Protein AF-A0A9P1EXZ9-F1 (afdb_monomer)

pLDDT: mean 78.23, std 23.61, range [25.09, 96.56]

Foldseek 3Di:
DDDPLVVVLCVLVVPPPPDDDPDPDDDDDDDDDDDDDDDDDPDDDPDDPPDPDLPQQDAQDPLLLQLLQLLVLLCSLDVVSVVQCCLCLLLLVLVSNLVSSLVLCVLRHDPVNSVSNNVSSVSCVLLVVLVVVLVVPDDPVRVVVLVVCVVVVVSVSNSVSSNVSLVPDDPVSNSSSVSVSVSVSCNSSVDHHDPLLSVLVVLDDSVNLVVLLPDDLVCNLVSSCVSCVVVVNNPPVSSVSNNSSSSSSSVVVVVVVVVD

Structure (mmCIF, N/CA/C/O backbone):
data_AF-A0A9P1EXZ9-F1
#
_entry.id   AF-A0A9P1EXZ9-F1
#
loop_
_atom_site.group_PDB
_atom_site.id
_atom_site.type_symbol
_atom_site.label_atom_id
_atom_site.label_alt_id
_atom_site.label_comp_id
_atom_site.label_asym_id
_atom_site.label_entity_id
_atom_site.label_seq_id
_atom_site.pdbx_PDB_ins_code
_atom_site.Cartn_x
_atom_site.Cartn_y
_atom_site.Cartn_z
_atom_site.occupancy
_atom_site.B_iso_or_equiv
_atom_site.auth_seq_id
_atom_site.auth_comp_id
_atom_site.auth_asym_id
_atom_site.auth_atom_id
_atom_site.pdbx_PDB_model_num
ATOM 1 N N . MET A 1 1 ? 11.076 23.197 -16.174 1.00 30.41 1 MET A N 1
ATOM 2 C CA . MET A 1 1 ? 9.819 22.456 -15.941 1.00 30.41 1 MET A CA 1
ATOM 3 C C . MET A 1 1 ? 10.095 21.429 -14.860 1.00 30.41 1 MET A C 1
ATOM 5 O O . MET A 1 1 ? 10.856 20.506 -15.104 1.00 30.41 1 MET A O 1
ATOM 9 N N . VAL A 1 2 ? 9.603 21.666 -13.644 1.00 25.09 2 VAL A N 1
ATOM 10 C CA . VAL A 1 2 ? 9.818 20.779 -12.488 1.00 25.09 2 VAL A CA 1
ATOM 11 C C . VAL A 1 2 ? 8.754 19.673 -12.552 1.00 25.09 2 VAL A C 1
ATOM 13 O O . VAL A 1 2 ? 7.573 20.017 -12.619 1.00 25.09 2 VAL A O 1
ATOM 16 N N . PRO A 1 3 ? 9.120 18.380 -12.621 1.00 33.56 3 PRO A N 1
ATOM 17 C CA . PRO A 1 3 ? 8.163 17.320 -12.898 1.00 33.56 3 PRO A CA 1
ATOM 18 C C . PRO A 1 3 ? 7.365 16.925 -11.650 1.00 33.56 3 PRO A C 1
ATOM 20 O O . PRO A 1 3 ? 7.856 16.918 -10.522 1.00 33.56 3 PRO A O 1
ATOM 23 N N . ILE A 1 4 ? 6.121 16.541 -11.916 1.00 35.66 4 ILE A N 1
ATOM 24 C CA . ILE A 1 4 ? 5.013 16.168 -11.021 1.00 35.66 4 ILE A CA 1
ATOM 25 C C . ILE A 1 4 ? 5.355 15.042 -10.013 1.00 35.66 4 ILE A C 1
ATOM 27 O O . ILE A 1 4 ? 4.634 14.847 -9.038 1.00 35.66 4 ILE A O 1
ATOM 31 N N . VAL A 1 5 ? 6.506 14.379 -10.159 1.00 36.81 5 VAL A N 1
ATOM 32 C CA . VAL A 1 5 ? 7.018 13.336 -9.247 1.00 36.81 5 VAL A CA 1
ATOM 33 C C . VAL A 1 5 ? 7.202 13.848 -7.807 1.00 36.81 5 VAL A C 1
ATOM 35 O O . VAL A 1 5 ? 7.012 13.093 -6.856 1.00 36.81 5 VAL A O 1
ATOM 38 N N . PHE A 1 6 ? 7.479 15.143 -7.611 1.00 31.14 6 PHE A N 1
ATOM 39 C CA . PHE A 1 6 ? 7.620 15.718 -6.264 1.00 31.14 6 PHE A CA 1
ATOM 40 C C . PHE A 1 6 ? 6.293 15.902 -5.511 1.00 31.14 6 PHE A C 1
ATOM 42 O O . PHE A 1 6 ? 6.305 15.983 -4.285 1.00 31.14 6 PHE A O 1
ATOM 49 N N . LEU A 1 7 ? 5.146 15.950 -6.198 1.00 33.97 7 LEU A N 1
ATOM 50 C CA . LEU A 1 7 ? 3.861 16.207 -5.536 1.00 33.97 7 LEU A CA 1
ATOM 51 C C . LEU A 1 7 ? 3.280 14.966 -4.846 1.00 33.97 7 LEU A C 1
ATOM 53 O O . LEU A 1 7 ? 2.588 15.114 -3.844 1.00 33.97 7 LEU A O 1
ATOM 57 N N . ILE A 1 8 ? 3.623 13.755 -5.297 1.00 39.41 8 ILE A N 1
ATOM 58 C CA . ILE A 1 8 ? 3.147 12.513 -4.661 1.00 39.41 8 ILE A CA 1
ATOM 59 C C . ILE A 1 8 ? 3.938 12.208 -3.377 1.00 39.41 8 ILE A C 1
ATOM 61 O O . ILE A 1 8 ? 3.368 11.712 -2.408 1.00 39.41 8 ILE A O 1
ATOM 65 N N . VAL A 1 9 ? 5.2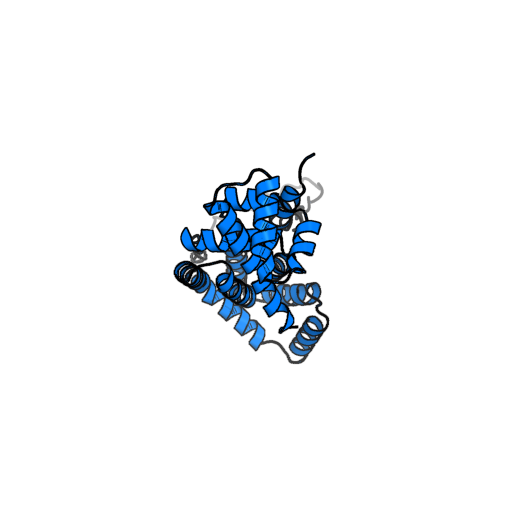18 12.601 -3.305 1.00 36.22 9 VAL A N 1
ATOM 66 C CA . VAL A 1 9 ? 6.027 12.493 -2.072 1.00 36.22 9 VAL A CA 1
ATOM 67 C C . VAL A 1 9 ? 5.457 13.372 -0.949 1.00 36.22 9 VAL A C 1
ATOM 69 O O . VAL A 1 9 ? 5.541 13.015 0.223 1.00 36.22 9 VAL A O 1
ATOM 72 N N . VAL A 1 10 ? 4.807 14.489 -1.290 1.00 34.12 10 VAL A N 1
ATOM 73 C CA . VAL A 1 10 ? 4.202 15.398 -0.304 1.00 34.12 10 VAL A CA 1
ATOM 74 C C . VAL A 1 10 ? 2.884 14.856 0.260 1.00 34.12 10 VAL A C 1
ATOM 76 O O . VAL A 1 10 ? 2.562 15.160 1.404 1.00 34.12 10 VAL A O 1
ATOM 79 N N . SER A 1 11 ? 2.142 14.004 -0.452 1.00 33.88 11 SER A N 1
ATOM 80 C CA . SER A 1 11 ? 0.888 13.437 0.076 1.00 33.88 11 SER A CA 1
ATOM 81 C C . SER A 1 11 ? 1.090 12.442 1.222 1.00 33.88 11 SER A C 1
ATOM 83 O O . SER A 1 11 ? 0.165 12.240 1.997 1.00 33.88 11 SER A O 1
ATOM 85 N N . ILE A 1 12 ? 2.294 11.881 1.379 1.00 39.00 12 ILE A N 1
ATOM 86 C CA . ILE A 1 12 ? 2.655 11.050 2.542 1.00 39.00 12 ILE A CA 1
ATOM 87 C C . ILE A 1 12 ? 3.003 11.927 3.765 1.00 39.00 12 ILE A C 1
ATOM 89 O O . ILE A 1 12 ? 2.944 11.461 4.895 1.00 39.00 12 ILE A O 1
ATOM 93 N N . LEU A 1 13 ? 3.314 13.215 3.561 1.00 39.12 13 LEU A N 1
ATOM 94 C CA . LEU A 1 13 ? 3.793 14.134 4.605 1.00 39.12 13 LEU A CA 1
ATOM 95 C C . LEU A 1 13 ? 2.795 15.241 4.989 1.00 39.12 13 LEU A C 1
ATOM 97 O O . LEU A 1 13 ? 3.031 15.968 5.950 1.00 39.12 13 LEU A O 1
ATOM 101 N N . LYS A 1 14 ? 1.691 15.426 4.252 1.00 30.03 14 LYS A N 1
ATOM 102 C CA . LYS A 1 14 ? 0.796 16.585 4.451 1.00 30.03 14 LYS A CA 1
ATOM 103 C C . LYS A 1 14 ? -0.335 16.375 5.465 1.00 30.03 14 LYS A C 1
ATOM 105 O O . LYS A 1 14 ? -1.107 17.307 5.680 1.00 30.03 14 LYS A O 1
ATOM 110 N N . SER A 1 15 ? -0.420 15.208 6.101 1.00 31.53 15 SER A N 1
ATOM 111 C CA . SER A 1 15 ? -1.421 14.941 7.147 1.00 31.53 15 SER A CA 1
ATOM 112 C C . SER A 1 15 ? -1.000 15.421 8.547 1.00 31.53 15 SER A C 1
ATOM 114 O O . SER A 1 15 ? -1.839 15.446 9.440 1.00 31.53 15 SER A O 1
ATOM 116 N N . ASP A 1 16 ? 0.242 15.888 8.736 1.00 34.81 16 ASP A N 1
ATOM 117 C CA . ASP A 1 16 ? 0.762 16.327 10.048 1.00 34.81 16 ASP A CA 1
ATOM 118 C C . ASP A 1 16 ? 0.598 17.834 10.350 1.00 34.81 16 ASP A C 1
ATOM 120 O O . ASP A 1 16 ? 1.078 18.316 11.372 1.00 34.81 16 ASP A O 1
ATOM 124 N N . ALA A 1 17 ? -0.101 18.610 9.511 1.00 30.42 17 ALA A N 1
ATOM 125 C CA . ALA A 1 17 ? -0.235 20.066 9.701 1.00 30.42 17 ALA A CA 1
ATOM 126 C C . ALA A 1 17 ? -1.637 20.557 10.121 1.00 30.42 17 ALA A C 1
ATOM 128 O O . ALA A 1 17 ? -1.896 21.759 10.085 1.00 30.42 17 ALA A O 1
ATOM 129 N N . ALA A 1 18 ? -2.554 19.668 10.514 1.00 30.03 18 ALA A N 1
ATOM 130 C CA . ALA A 1 18 ? -3.901 20.061 10.941 1.00 30.03 18 ALA A CA 1
ATOM 131 C C . ALA A 1 18 ? -4.377 19.301 12.190 1.00 30.03 18 ALA A C 1
ATOM 133 O O . ALA A 1 18 ? -5.480 18.764 12.225 1.00 30.03 18 ALA A O 1
ATOM 134 N N . ILE A 1 19 ? -3.551 19.281 13.236 1.00 33.53 19 ILE A N 1
ATOM 135 C CA . ILE A 1 19 ? -4.024 19.060 14.607 1.00 33.53 19 ILE A CA 1
ATOM 136 C C . ILE A 1 19 ? -3.800 20.381 15.339 1.00 33.53 19 ILE A C 1
ATOM 138 O O . ILE A 1 19 ? -2.692 20.909 15.359 1.00 33.53 19 ILE A O 1
ATOM 142 N N . GLY A 1 20 ? -4.903 20.961 15.811 1.00 30.20 20 GLY A N 1
ATOM 143 C CA . GLY A 1 20 ? -5.021 22.359 16.203 1.00 30.20 20 GLY A CA 1
ATOM 144 C C . GLY A 1 20 ? -3.946 22.853 17.167 1.00 30.20 20 GLY A C 1
ATOM 145 O O . GLY A 1 20 ? -3.668 22.238 18.194 1.00 30.20 20 GLY A O 1
ATOM 146 N N . GLU A 1 21 ? -3.417 24.032 16.847 1.00 25.86 21 GLU A N 1
ATOM 147 C CA . GLU A 1 21 ? -2.779 24.937 17.795 1.00 25.86 21 GLU A CA 1
ATOM 148 C C . GLU A 1 21 ? -3.749 25.179 18.963 1.00 25.86 21 GLU A C 1
ATOM 150 O O . GLU A 1 21 ? -4.677 25.988 18.891 1.00 25.86 21 GLU A O 1
ATOM 155 N N . TYR A 1 22 ? -3.550 24.448 20.057 1.00 29.52 22 TYR A N 1
ATOM 156 C CA . TYR A 1 22 ? -4.107 24.806 21.352 1.00 29.52 22 TYR A CA 1
ATOM 157 C C . TYR A 1 22 ? -3.404 26.096 21.788 1.00 29.52 22 TYR A C 1
ATOM 159 O O . TYR A 1 22 ? -2.328 26.065 22.382 1.00 29.52 22 TYR A O 1
ATOM 167 N N . ARG A 1 23 ? -3.987 27.252 21.451 1.00 28.06 23 ARG A N 1
ATOM 168 C CA . ARG A 1 23 ? -3.615 28.522 22.083 1.00 28.06 23 ARG A CA 1
ATOM 169 C C . ARG A 1 23 ? -3.960 28.422 23.571 1.00 28.06 23 ARG A C 1
ATOM 171 O O . ARG A 1 23 ? -5.134 28.219 23.889 1.00 28.06 23 ARG A O 1
ATOM 178 N N . PRO A 1 24 ? -2.997 28.573 24.494 1.00 30.52 24 PRO A N 1
ATOM 179 C CA . PRO A 1 24 ? -3.330 28.772 25.893 1.00 30.52 24 PRO A CA 1
ATOM 180 C C . PRO A 1 24 ? -4.121 30.078 26.013 1.00 30.52 24 PRO A C 1
ATOM 182 O O . PRO A 1 24 ? -3.727 31.100 25.455 1.00 30.52 24 PRO A O 1
ATOM 185 N N . TYR A 1 25 ? -5.248 30.031 26.718 1.00 31.03 25 TYR A N 1
ATOM 186 C CA . TYR A 1 25 ? -5.967 31.224 27.154 1.00 31.03 25 TYR A CA 1
ATOM 187 C C . TYR A 1 25 ? -5.000 32.118 27.948 1.00 31.03 25 TYR A C 1
ATOM 189 O O . TYR A 1 25 ? -4.540 31.719 29.017 1.00 31.03 25 TYR A O 1
ATOM 197 N N . GLU A 1 26 ? -4.698 33.314 27.442 1.00 36.12 26 GLU A N 1
ATOM 198 C CA . GLU A 1 26 ? -4.148 34.399 28.258 1.00 36.12 26 GLU A CA 1
ATOM 199 C C . GLU A 1 26 ? -5.255 34.878 29.211 1.00 36.12 26 GLU A C 1
ATOM 201 O O . GLU A 1 26 ? -6.315 35.312 28.745 1.00 36.12 26 GLU A O 1
ATOM 206 N N . PRO A 1 27 ? -5.074 34.803 30.540 1.00 33.91 27 PRO A N 1
ATOM 207 C CA . PRO A 1 27 ? -5.961 35.505 31.445 1.00 33.91 27 PRO A CA 1
ATOM 208 C C . PRO A 1 27 ? -5.639 37.001 31.381 1.00 33.91 27 PRO A C 1
ATOM 210 O O . PRO A 1 27 ? -4.492 37.417 31.543 1.00 33.91 27 PRO A O 1
ATOM 213 N N . ALA A 1 28 ? -6.678 37.794 31.127 1.00 31.95 28 ALA A N 1
ATOM 214 C CA . ALA A 1 28 ? -6.632 39.246 31.111 1.00 31.95 28 ALA A CA 1
ATOM 215 C C . ALA A 1 28 ? -6.020 39.811 32.405 1.00 31.95 28 ALA A C 1
ATOM 217 O O . ALA A 1 28 ? -6.335 39.358 33.507 1.00 31.95 28 ALA A O 1
ATOM 218 N N . GLU A 1 29 ? -5.175 40.831 32.253 1.00 38.91 29 GLU A N 1
ATOM 219 C CA . GLU A 1 29 ? -4.652 41.638 33.350 1.00 38.91 29 GLU A CA 1
ATOM 220 C C . GLU A 1 29 ? -5.794 42.159 34.233 1.00 38.91 29 GLU A C 1
ATOM 222 O O . GLU A 1 29 ? -6.629 42.958 33.807 1.00 38.91 29 GLU A O 1
ATOM 227 N N . SER A 1 30 ? -5.804 41.756 35.502 1.00 34.50 30 SER A N 1
ATOM 228 C CA . SER A 1 30 ? -6.540 42.482 36.529 1.00 34.50 30 SER A CA 1
ATOM 229 C C . SER A 1 30 ? -5.829 42.391 37.874 1.00 34.50 30 SER A C 1
ATOM 231 O O . SER A 1 30 ? -5.684 41.307 38.431 1.00 34.50 30 SER A O 1
ATOM 233 N N . GLY A 1 31 ? -5.464 43.554 38.413 1.00 31.88 31 GLY A N 1
ATOM 234 C CA . GLY A 1 31 ? -5.511 43.810 39.851 1.00 31.88 31 GLY A CA 1
ATOM 235 C C . GLY A 1 31 ? -4.393 43.209 40.697 1.00 31.88 31 GLY A C 1
ATOM 236 O O . GLY A 1 31 ? -4.498 42.109 41.224 1.00 31.88 31 GLY A O 1
ATOM 237 N N . ASN A 1 32 ? -3.376 44.030 40.940 1.00 42.38 32 ASN A N 1
ATOM 238 C CA . ASN A 1 32 ? -2.439 43.903 42.046 1.00 42.38 32 ASN A CA 1
ATOM 239 C C . ASN A 1 32 ? -3.188 43.863 43.398 1.00 42.38 32 ASN A C 1
ATOM 241 O O . ASN A 1 32 ? -3.617 44.905 43.892 1.00 42.38 32 ASN A O 1
ATOM 245 N N . TYR A 1 33 ? -3.314 42.681 44.006 1.00 35.81 33 TYR A N 1
ATOM 246 C CA . TYR A 1 33 ? -3.602 42.523 45.433 1.00 35.81 33 TYR A CA 1
ATOM 247 C C . TYR A 1 33 ? -2.688 41.444 46.008 1.00 35.81 33 TYR A C 1
ATOM 249 O O . TYR A 1 33 ? -2.790 40.265 45.675 1.00 35.81 33 TYR A O 1
ATOM 257 N N . GLY A 1 34 ? -1.761 41.877 46.863 1.00 43.34 34 GLY A N 1
ATOM 258 C CA . GLY A 1 34 ? -0.815 41.011 47.548 1.00 43.34 34 GLY A CA 1
ATOM 259 C C . GLY A 1 34 ? -1.520 40.003 48.451 1.00 43.34 34 GLY A C 1
ATOM 260 O O . GLY A 1 34 ? -2.142 40.373 49.442 1.00 43.34 34 GLY A O 1
ATOM 261 N N . TYR A 1 35 ? -1.359 38.726 48.122 1.00 33.97 35 TYR A N 1
ATOM 262 C CA . TYR A 1 35 ? -1.547 37.608 49.035 1.00 33.97 35 TYR A CA 1
ATOM 263 C C . TYR A 1 35 ? -0.377 36.648 48.837 1.00 33.97 35 TYR A C 1
ATOM 265 O O . TYR A 1 35 ? -0.208 36.065 47.770 1.00 33.97 35 TYR A O 1
ATOM 273 N N . GLN A 1 36 ? 0.454 36.508 49.868 1.00 35.84 36 GLN A N 1
ATOM 274 C CA . GLN A 1 36 ? 1.546 35.544 49.906 1.00 35.84 36 GLN A CA 1
ATOM 275 C C . GLN A 1 36 ? 1.088 34.369 50.782 1.00 35.84 36 GLN A C 1
ATOM 277 O O . GLN A 1 36 ? 0.9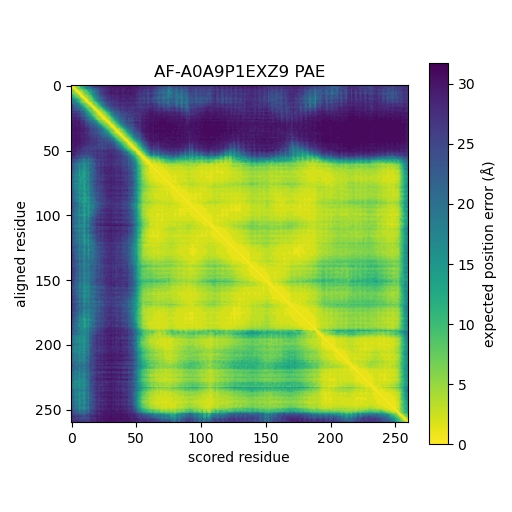90 34.538 51.999 1.00 35.84 36 GLN A O 1
ATOM 282 N N . PRO A 1 37 ? 0.731 33.205 50.208 1.00 38.88 37 PRO A N 1
ATOM 283 C CA . PRO A 1 37 ? 0.368 32.043 51.006 1.00 38.88 37 PRO A CA 1
ATOM 284 C C . PRO A 1 37 ? 1.613 31.428 51.674 1.00 38.88 37 PRO A C 1
ATOM 286 O O . PRO A 1 37 ? 2.725 31.536 51.147 1.00 38.88 37 PRO A O 1
ATOM 289 N N . PRO A 1 38 ? 1.451 30.801 52.853 1.00 35.41 38 PRO A N 1
ATOM 290 C CA . PRO A 1 38 ? 2.560 30.270 53.633 1.00 35.41 38 PRO A CA 1
ATOM 291 C C . PRO A 1 38 ? 3.263 29.125 52.898 1.00 35.41 38 PRO A C 1
ATOM 293 O O . PRO A 1 38 ? 2.638 28.297 52.237 1.00 35.41 38 PRO A O 1
ATOM 296 N N . ARG A 1 39 ? 4.589 29.087 53.043 1.00 41.41 39 ARG A N 1
ATOM 297 C CA . ARG A 1 39 ? 5.501 28.093 52.471 1.00 41.41 39 ARG A CA 1
ATOM 298 C C . ARG A 1 39 ? 5.150 26.699 53.017 1.00 41.41 39 ARG A C 1
ATOM 300 O O . ARG A 1 39 ? 5.591 26.342 54.103 1.00 41.41 39 ARG A O 1
ATOM 307 N N . GLN A 1 40 ? 4.339 25.936 52.287 1.00 38.88 40 GLN A N 1
ATOM 308 C CA . GLN A 1 40 ? 4.148 24.509 52.542 1.00 38.88 40 GLN A CA 1
ATOM 309 C C . GLN A 1 40 ? 5.364 23.747 52.005 1.00 38.88 40 GLN A C 1
ATOM 311 O O . GLN A 1 40 ? 5.736 23.890 50.839 1.00 38.88 40 GLN A O 1
ATOM 316 N N . GLU A 1 41 ? 6.004 22.969 52.876 1.00 38.38 41 GLU A N 1
ATOM 317 C CA . GLU A 1 41 ? 6.989 21.957 52.501 1.00 38.38 41 GLU A CA 1
ATOM 318 C C . GLU A 1 41 ? 6.387 21.038 51.429 1.00 38.38 41 GLU A C 1
ATOM 320 O O . GLU A 1 41 ? 5.313 20.467 51.620 1.00 38.38 41 GLU A O 1
ATOM 325 N N . LEU A 1 42 ? 7.072 20.914 50.288 1.00 38.50 42 LEU A N 1
ATOM 326 C CA . LEU A 1 42 ? 6.742 19.940 49.252 1.00 38.50 42 LEU A CA 1
ATOM 327 C C . LEU A 1 42 ? 6.888 18.534 49.842 1.00 38.50 42 LEU A C 1
ATOM 329 O O . LEU A 1 42 ? 7.982 17.971 49.876 1.00 38.50 42 LEU A O 1
ATOM 333 N N . ALA A 1 43 ? 5.774 17.962 50.293 1.00 39.28 43 ALA A N 1
ATOM 334 C CA . ALA A 1 43 ? 5.660 16.526 50.452 1.00 39.28 43 ALA A CA 1
ATOM 335 C C . ALA A 1 43 ? 5.952 15.890 49.086 1.00 39.28 43 ALA A C 1
ATOM 337 O O . ALA A 1 43 ? 5.306 16.212 48.087 1.00 39.28 43 ALA A O 1
ATOM 338 N N . ALA A 1 44 ? 6.972 15.036 49.044 1.00 36.59 44 ALA A N 1
ATOM 339 C CA . ALA A 1 44 ? 7.324 14.262 47.869 1.00 36.59 44 ALA A CA 1
ATOM 340 C C . ALA A 1 44 ? 6.094 13.468 47.412 1.00 36.59 44 ALA A C 1
ATOM 342 O O . ALA A 1 44 ? 5.645 12.548 48.098 1.00 36.59 44 ALA A O 1
ATOM 343 N N . TYR A 1 45 ? 5.538 13.834 46.258 1.00 35.84 45 TYR A N 1
ATOM 344 C CA . TYR A 1 45 ? 4.599 12.963 45.570 1.00 35.84 45 TYR A CA 1
ATOM 345 C C . TYR A 1 45 ? 5.342 11.667 45.227 1.00 35.84 45 TYR A C 1
ATOM 347 O O . TYR A 1 45 ? 6.449 11.744 44.682 1.00 35.84 45 TYR A O 1
ATOM 355 N N . PRO A 1 46 ? 4.782 10.485 45.533 1.00 43.25 46 PRO A N 1
ATOM 356 C CA . PRO A 1 46 ? 5.328 9.251 45.005 1.00 43.25 46 PRO A CA 1
ATOM 357 C C . PRO A 1 46 ? 5.298 9.351 43.481 1.00 43.25 46 PRO A C 1
ATOM 359 O O . PRO A 1 46 ? 4.252 9.601 42.878 1.00 43.25 46 PRO A O 1
ATOM 362 N N . THR A 1 47 ? 6.473 9.213 42.871 1.00 44.78 47 THR A N 1
ATOM 363 C CA . THR A 1 47 ? 6.636 9.082 41.428 1.00 44.78 47 THR A CA 1
ATOM 364 C C . THR A 1 47 ? 5.673 8.000 40.931 1.00 44.78 47 THR A C 1
ATOM 366 O O . THR A 1 47 ? 5.669 6.900 41.495 1.00 44.78 47 THR A O 1
ATOM 369 N N . PRO A 1 48 ? 4.843 8.277 39.907 1.00 44.66 48 PRO A N 1
ATOM 370 C CA . PRO A 1 48 ? 4.058 7.230 39.275 1.00 44.66 48 PRO A CA 1
ATOM 371 C C . PRO A 1 48 ? 5.007 6.110 38.823 1.00 44.66 48 PRO A C 1
ATOM 373 O O . PRO A 1 48 ? 6.129 6.415 38.398 1.00 44.66 48 PRO A O 1
ATOM 376 N N . PRO A 1 49 ? 4.606 4.829 38.919 1.00 43.59 49 PRO A N 1
ATOM 377 C CA . PRO A 1 49 ? 5.418 3.741 38.398 1.00 43.59 49 PRO A CA 1
ATOM 378 C C . PRO A 1 49 ? 5.749 4.036 36.936 1.00 43.59 49 PRO A C 1
ATOM 380 O O . PRO A 1 49 ? 4.886 4.501 36.191 1.00 43.59 49 PRO A O 1
ATOM 383 N N . ALA A 1 50 ? 7.012 3.814 36.563 1.00 43.16 50 ALA A N 1
ATOM 384 C CA . ALA A 1 50 ? 7.497 3.985 35.205 1.00 43.16 50 ALA A CA 1
ATOM 385 C C . ALA A 1 50 ? 6.537 3.271 34.248 1.00 43.16 50 ALA A C 1
ATOM 387 O O . ALA A 1 50 ? 6.467 2.041 34.229 1.00 43.16 50 ALA A O 1
ATOM 388 N N . TYR A 1 51 ? 5.754 4.048 33.499 1.00 48.16 51 TYR A N 1
ATOM 389 C CA . TYR A 1 51 ? 5.043 3.524 32.350 1.00 48.16 51 TYR A CA 1
ATOM 390 C C . TYR A 1 51 ? 6.121 2.922 31.456 1.00 48.16 51 TYR A C 1
ATOM 392 O O . TYR A 1 51 ? 7.060 3.619 31.074 1.00 48.16 51 TYR A O 1
ATOM 400 N N . LEU A 1 52 ? 6.032 1.615 31.207 1.00 45.22 52 LEU A N 1
ATOM 401 C CA . LEU A 1 52 ? 6.808 0.963 30.164 1.00 45.22 52 LEU A CA 1
ATOM 402 C C . LEU A 1 52 ? 6.547 1.769 28.892 1.00 45.22 52 LEU A C 1
ATOM 404 O O . LEU A 1 52 ? 5.432 1.735 28.369 1.00 45.22 52 LEU A O 1
ATOM 408 N N . GLU A 1 53 ? 7.531 2.554 28.451 1.00 46.06 53 GLU A N 1
ATOM 409 C CA . GLU A 1 53 ? 7.473 3.161 27.129 1.00 46.06 53 GL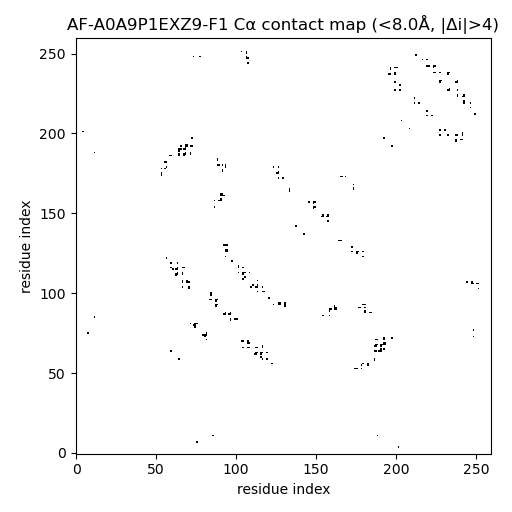U A CA 1
ATOM 410 C C . GLU A 1 53 ? 7.195 2.020 26.147 1.00 46.06 53 GLU A C 1
ATOM 412 O O . GLU A 1 53 ? 7.884 0.994 26.216 1.00 46.06 53 GLU A O 1
ATOM 417 N N . PRO A 1 54 ? 6.174 2.138 25.277 1.00 51.47 54 PRO A N 1
ATOM 418 C CA . PRO A 1 54 ? 5.988 1.178 24.209 1.00 51.47 54 PRO A CA 1
ATOM 419 C C . PRO A 1 54 ? 7.297 1.162 23.428 1.00 51.47 54 PRO A C 1
ATOM 421 O O . PRO A 1 54 ? 7.646 2.146 22.775 1.00 51.47 54 PRO A O 1
ATOM 424 N N . THR A 1 55 ? 8.067 0.085 23.561 1.00 54.03 55 THR A N 1
ATOM 425 C CA . THR A 1 55 ? 9.317 -0.075 22.828 1.00 54.03 55 THR A CA 1
ATOM 426 C C . THR A 1 55 ? 8.968 0.030 21.360 1.00 54.03 55 THR A C 1
ATOM 428 O O . THR A 1 55 ? 8.218 -0.805 20.847 1.00 54.03 55 THR A O 1
ATOM 431 N N . SER A 1 56 ? 9.457 1.084 20.711 1.00 60.94 56 SER A N 1
ATOM 432 C CA . SER A 1 56 ? 9.217 1.306 19.295 1.00 60.94 56 SER A CA 1
ATOM 433 C C . SER A 1 56 ? 9.630 0.047 18.521 1.00 60.94 56 SER A C 1
ATOM 435 O O . SER A 1 56 ? 10.740 -0.447 18.757 1.00 60.94 56 SER A O 1
ATOM 437 N N . PRO A 1 57 ? 8.781 -0.474 17.619 1.00 69.12 57 PRO A N 1
ATOM 438 C CA . PRO A 1 57 ? 9.133 -1.588 16.753 1.00 69.12 57 PRO A CA 1
ATOM 439 C C . PRO A 1 57 ? 10.490 -1.351 16.078 1.00 69.12 57 PRO A C 1
ATOM 441 O O . PRO A 1 57 ? 10.793 -0.210 15.706 1.00 69.12 57 PRO A O 1
ATOM 444 N N . PRO A 1 58 ? 11.312 -2.400 15.907 1.00 70.44 58 PRO A N 1
ATOM 445 C CA . PRO A 1 58 ? 12.576 -2.264 15.201 1.00 70.44 58 PRO A CA 1
ATOM 446 C C . PRO A 1 58 ? 12.334 -1.808 13.752 1.00 70.44 58 PRO A C 1
ATOM 448 O O . PRO A 1 58 ? 11.298 -2.138 13.164 1.00 70.44 58 PRO A O 1
ATOM 451 N N . PRO A 1 59 ? 13.277 -1.056 13.151 1.00 76.25 59 PRO A N 1
ATOM 452 C CA . PRO A 1 59 ? 13.181 -0.696 11.743 1.00 76.25 59 PRO A CA 1
ATOM 453 C C . PRO A 1 59 ? 13.153 -1.959 10.865 1.00 76.25 59 PRO A C 1
ATOM 455 O O . PRO A 1 59 ? 13.708 -2.992 11.258 1.00 76.25 59 PRO A O 1
ATOM 458 N N . PRO A 1 60 ? 12.541 -1.892 9.668 1.00 81.94 60 PRO A N 1
ATOM 459 C CA . PRO A 1 60 ? 12.520 -3.024 8.752 1.00 81.94 60 PRO A CA 1
ATOM 460 C C . PRO A 1 60 ? 13.945 -3.460 8.398 1.00 81.94 60 PRO A C 1
ATOM 462 O O . PRO A 1 60 ? 14.847 -2.628 8.259 1.00 81.94 60 PRO A O 1
ATOM 465 N N . SER A 1 61 ? 14.141 -4.766 8.205 1.00 87.75 61 SER A N 1
ATOM 466 C CA . SER A 1 61 ? 15.387 -5.288 7.642 1.00 87.75 61 SER A CA 1
ATOM 467 C C . SER A 1 61 ? 15.654 -4.663 6.261 1.00 87.75 61 SER A C 1
ATOM 469 O O . SER A 1 61 ? 14.710 -4.242 5.587 1.00 87.75 61 SER A O 1
ATOM 471 N N . PRO A 1 62 ? 16.909 -4.618 5.776 1.00 87.00 62 PRO A N 1
ATOM 472 C CA . PRO A 1 62 ? 17.207 -4.063 4.452 1.00 87.00 62 PRO A CA 1
ATOM 473 C C . PRO A 1 62 ? 16.420 -4.738 3.317 1.00 87.00 62 PRO A C 1
ATOM 475 O O . PRO A 1 62 ? 15.962 -4.070 2.392 1.00 87.00 62 PRO A O 1
ATOM 478 N N . SER A 1 63 ? 16.221 -6.054 3.415 1.00 88.94 63 SER A N 1
ATOM 479 C CA . SER A 1 63 ? 15.478 -6.859 2.439 1.00 88.94 63 SER A CA 1
ATOM 480 C C . SER A 1 63 ? 13.972 -6.562 2.486 1.00 88.94 63 SER A C 1
ATOM 482 O O . SER A 1 63 ? 13.384 -6.227 1.454 1.00 88.94 63 SER A O 1
ATOM 484 N N . ALA A 1 64 ? 13.357 -6.526 3.675 1.00 89.69 64 ALA A N 1
ATOM 485 C CA . ALA A 1 64 ? 11.966 -6.086 3.813 1.00 89.69 64 ALA A CA 1
ATOM 486 C C . ALA A 1 64 ? 11.780 -4.627 3.365 1.00 89.69 64 ALA A C 1
ATOM 488 O O . ALA A 1 64 ? 10.809 -4.290 2.690 1.00 89.69 64 ALA A O 1
ATOM 489 N N . GLY A 1 65 ? 12.744 -3.765 3.683 1.00 90.25 65 GLY A N 1
ATOM 490 C CA . GLY A 1 65 ? 12.780 -2.370 3.271 1.00 90.25 65 GLY A CA 1
ATOM 491 C C . GLY A 1 65 ? 12.807 -2.184 1.753 1.00 90.25 65 GLY A C 1
ATOM 492 O O . GLY A 1 65 ? 12.091 -1.325 1.237 1.00 90.25 65 GLY A O 1
ATOM 493 N N . ALA A 1 66 ? 13.569 -3.012 1.034 1.00 89.88 66 ALA A N 1
ATOM 494 C CA . ALA A 1 66 ? 13.600 -3.025 -0.428 1.00 89.88 66 ALA A CA 1
ATOM 495 C C . ALA A 1 66 ? 12.261 -3.479 -1.038 1.00 89.88 66 ALA A C 1
ATOM 497 O O . ALA A 1 66 ? 11.796 -2.912 -2.026 1.00 89.88 66 ALA A O 1
ATOM 498 N N . CYS A 1 67 ? 11.598 -4.461 -0.425 1.00 93.06 67 CYS A N 1
ATOM 499 C CA . CYS A 1 67 ? 10.256 -4.876 -0.832 1.00 93.06 67 CYS A CA 1
ATOM 500 C C . CYS A 1 67 ? 9.221 -3.757 -0.621 1.00 93.06 67 CYS A C 1
ATOM 502 O O . CYS A 1 67 ? 8.477 -3.404 -1.541 1.00 93.06 67 CYS A O 1
ATOM 504 N N . LEU A 1 68 ? 9.216 -3.126 0.559 1.00 93.06 68 LEU A N 1
ATOM 505 C CA . LEU A 1 68 ? 8.326 -1.999 0.846 1.00 93.06 68 LEU A CA 1
ATOM 506 C C . LEU A 1 68 ? 8.586 -0.803 -0.082 1.00 93.06 68 LEU A C 1
ATOM 508 O O . LEU A 1 68 ? 7.634 -0.148 -0.509 1.00 93.06 68 LEU A O 1
ATOM 512 N N . SER A 1 69 ? 9.841 -0.532 -0.454 1.00 91.50 69 SER A N 1
ATOM 513 C CA . SER A 1 69 ? 10.159 0.558 -1.384 1.00 91.50 69 SER A CA 1
ATOM 514 C C . SER A 1 69 ? 9.665 0.281 -2.809 1.00 91.50 69 SER A C 1
ATOM 516 O O . SER A 1 69 ? 9.209 1.212 -3.477 1.00 91.50 69 SER A O 1
ATOM 518 N N . ARG A 1 70 ? 9.645 -0.984 -3.258 1.00 91.88 70 ARG A N 1
ATOM 519 C CA . ARG A 1 70 ? 8.999 -1.392 -4.521 1.00 91.88 70 ARG A CA 1
ATOM 52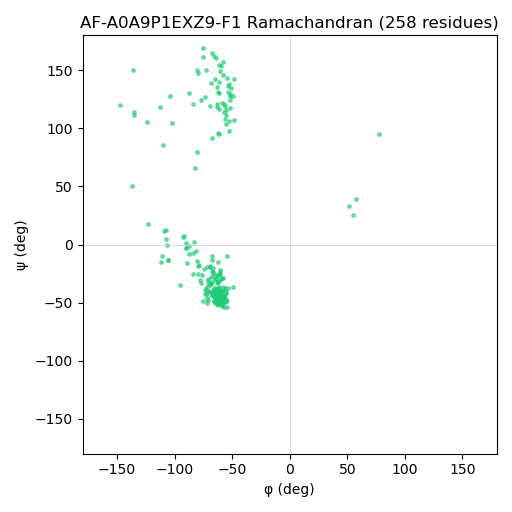0 C C . ARG A 1 70 ? 7.485 -1.210 -4.482 1.00 91.88 70 ARG A C 1
ATOM 522 O O . ARG A 1 70 ? 6.923 -0.653 -5.422 1.00 91.88 70 ARG A O 1
ATOM 529 N N . ILE A 1 71 ? 6.830 -1.603 -3.388 1.00 92.75 71 ILE A N 1
ATOM 530 C CA . ILE A 1 71 ? 5.388 -1.368 -3.197 1.00 92.75 71 ILE A CA 1
ATOM 531 C C . ILE A 1 71 ? 5.088 0.136 -3.207 1.00 92.75 71 ILE A C 1
ATOM 533 O O . ILE A 1 71 ? 4.140 0.576 -3.855 1.00 92.75 71 ILE A O 1
ATOM 537 N N . ARG A 1 72 ? 5.927 0.949 -2.556 1.00 91.75 72 ARG A N 1
ATOM 538 C CA . ARG A 1 72 ? 5.803 2.412 -2.581 1.00 91.75 72 ARG A CA 1
ATOM 539 C C . ARG A 1 72 ? 5.980 2.987 -3.983 1.00 91.75 72 ARG A C 1
ATOM 541 O O . ARG A 1 72 ? 5.233 3.882 -4.371 1.00 91.75 72 ARG A O 1
ATOM 548 N N . LEU A 1 73 ? 6.947 2.483 -4.750 1.00 91.38 73 LEU A N 1
ATOM 549 C CA . LEU A 1 73 ? 7.107 2.873 -6.148 1.00 91.38 73 LEU A CA 1
ATOM 550 C C . LEU A 1 73 ? 5.845 2.525 -6.941 1.00 91.38 73 LEU A C 1
ATOM 552 O O . LEU A 1 73 ? 5.344 3.371 -7.676 1.00 91.38 73 LEU A O 1
ATOM 556 N N . ALA A 1 74 ? 5.270 1.340 -6.733 1.00 90.81 74 ALA A N 1
ATOM 557 C CA . ALA A 1 74 ? 4.040 0.933 -7.408 1.00 90.81 74 ALA A CA 1
ATOM 558 C C . ALA A 1 74 ? 2.879 1.866 -7.040 1.00 90.81 74 ALA A C 1
ATOM 560 O O . ALA A 1 74 ? 2.153 2.316 -7.919 1.00 90.81 74 ALA A O 1
ATOM 561 N N . ALA A 1 75 ? 2.781 2.264 -5.770 1.00 90.12 75 ALA A N 1
ATOM 562 C CA . ALA A 1 75 ? 1.793 3.222 -5.280 1.00 90.12 75 ALA A CA 1
ATOM 563 C C . ALA A 1 75 ? 1.890 4.616 -5.930 1.00 90.12 75 ALA A C 1
ATOM 565 O O . ALA A 1 75 ? 0.900 5.348 -5.944 1.00 90.12 75 ALA A O 1
ATOM 566 N N . SER A 1 76 ? 3.051 4.983 -6.488 1.00 87.38 76 SER A N 1
ATOM 567 C CA . SER A 1 76 ? 3.207 6.237 -7.239 1.00 87.38 76 SER A CA 1
ATOM 568 C C . SER A 1 76 ? 2.669 6.171 -8.674 1.00 87.38 76 SER A C 1
ATOM 570 O O . SER A 1 76 ? 2.405 7.214 -9.269 1.00 87.38 76 SER A O 1
ATOM 572 N N . PHE A 1 77 ? 2.465 4.962 -9.209 1.00 85.81 77 PHE A N 1
ATOM 573 C CA . PHE A 1 77 ? 1.922 4.715 -10.551 1.00 85.81 77 PHE A CA 1
ATOM 574 C C . PHE A 1 77 ? 0.526 4.076 -10.534 1.00 85.81 77 PHE A C 1
ATOM 576 O O . PHE A 1 77 ? -0.171 4.085 -11.548 1.00 85.81 77 PHE A O 1
ATOM 583 N N . ASP A 1 78 ? 0.099 3.548 -9.388 1.00 86.06 78 ASP A N 1
ATOM 584 C CA . ASP A 1 78 ? -1.235 3.014 -9.152 1.00 86.06 78 ASP A CA 1
ATOM 585 C C . ASP A 1 78 ? -1.888 3.702 -7.945 1.00 86.06 78 ASP A C 1
ATOM 587 O O . ASP A 1 78 ? -1.570 3.431 -6.781 1.00 86.06 78 ASP A O 1
ATOM 591 N N . ALA A 1 79 ? -2.844 4.585 -8.244 1.00 86.00 79 ALA A N 1
ATOM 592 C CA . ALA A 1 79 ? -3.615 5.321 -7.248 1.00 86.00 79 ALA A CA 1
ATOM 593 C C . ALA A 1 79 ? -4.424 4.404 -6.312 1.00 86.00 79 ALA A C 1
ATOM 595 O O . ALA A 1 79 ? -4.696 4.784 -5.175 1.00 86.00 79 ALA A O 1
ATOM 596 N N . SER A 1 80 ? -4.787 3.193 -6.752 1.00 87.50 80 SER A N 1
ATOM 597 C CA . SER A 1 80 ? -5.488 2.224 -5.902 1.00 87.50 80 SER A CA 1
ATOM 598 C C . SER A 1 80 ? -4.599 1.754 -4.754 1.00 87.50 80 SER A C 1
ATOM 600 O O . SER A 1 80 ? -5.043 1.692 -3.606 1.00 87.50 80 SER A O 1
ATOM 602 N N . ILE A 1 81 ? -3.320 1.480 -5.036 1.00 89.88 81 ILE A N 1
ATOM 603 C CA . ILE A 1 81 ? -2.370 1.014 -4.022 1.00 89.88 81 ILE A CA 1
ATOM 604 C C . ILE A 1 81 ? -2.123 2.112 -2.985 1.00 89.88 81 ILE A C 1
ATOM 606 O O . ILE A 1 81 ? -2.227 1.854 -1.786 1.00 89.88 81 ILE A O 1
ATOM 610 N N . SER A 1 82 ? -1.841 3.343 -3.427 1.00 90.12 82 SER A N 1
ATOM 611 C CA . SER A 1 82 ? -1.618 4.464 -2.502 1.00 90.12 82 SER A CA 1
ATOM 612 C C . SER A 1 82 ? -2.866 4.796 -1.684 1.00 90.12 82 SER A C 1
ATOM 614 O O . SER A 1 82 ? -2.760 4.987 -0.474 1.00 90.12 82 SER A O 1
ATOM 616 N N . SER A 1 83 ? -4.049 4.811 -2.306 1.00 88.88 83 SER A N 1
ATOM 617 C CA . SER A 1 83 ? -5.309 5.079 -1.607 1.00 88.88 83 SER A CA 1
ATOM 618 C C . SER A 1 83 ? -5.592 4.054 -0.504 1.00 88.88 83 SER A C 1
ATOM 620 O O . SER A 1 83 ? -5.933 4.449 0.611 1.00 88.88 83 SER A O 1
ATOM 622 N N . GLN A 1 84 ? -5.394 2.758 -0.770 1.00 90.69 84 GLN A N 1
ATOM 623 C CA . GLN A 1 84 ? -5.621 1.706 0.226 1.00 90.69 84 GLN A CA 1
ATOM 624 C C . GLN A 1 84 ? -4.622 1.770 1.386 1.00 90.69 84 GLN A C 1
ATOM 626 O O . GLN A 1 84 ? -5.037 1.710 2.544 1.00 90.69 84 GLN A O 1
ATOM 631 N N . ILE A 1 85 ? -3.327 1.959 1.100 1.00 91.94 85 ILE A N 1
ATOM 632 C CA . ILE A 1 85 ? -2.299 2.103 2.145 1.00 91.94 85 ILE A CA 1
ATOM 633 C C . ILE A 1 85 ? -2.631 3.287 3.058 1.00 91.94 85 ILE A C 1
ATOM 635 O O . ILE A 1 85 ? -2.697 3.116 4.276 1.00 91.94 85 ILE A O 1
ATOM 639 N N . ASN A 1 86 ? -2.897 4.462 2.479 1.00 90.25 86 ASN A N 1
ATOM 640 C CA . ASN A 1 86 ? -3.197 5.669 3.249 1.00 90.25 86 ASN A CA 1
ATOM 641 C C . ASN A 1 86 ? -4.478 5.502 4.074 1.00 90.25 86 ASN A C 1
ATOM 643 O O . ASN A 1 86 ? -4.469 5.770 5.271 1.00 90.25 86 ASN A O 1
ATOM 647 N N . ARG A 1 87 ? -5.552 4.965 3.477 1.00 89.50 87 ARG A N 1
ATOM 648 C CA . ARG A 1 87 ? -6.816 4.689 4.180 1.00 89.50 87 ARG A CA 1
ATOM 649 C C . ARG A 1 87 ? -6.598 3.819 5.415 1.00 89.50 87 ARG A C 1
ATOM 651 O O . ARG A 1 87 ? -7.114 4.145 6.484 1.00 89.50 87 ARG A O 1
ATOM 658 N N . PHE A 1 88 ? -5.857 2.717 5.296 1.00 93.06 88 PHE A N 1
ATOM 659 C CA . PHE A 1 88 ? -5.653 1.801 6.421 1.00 93.06 88 PHE A CA 1
ATOM 660 C C . PHE A 1 88 ? -4.716 2.372 7.489 1.00 93.06 88 PHE A C 1
ATOM 662 O O . PHE A 1 88 ? -4.986 2.206 8.677 1.00 93.06 88 PHE A O 1
ATOM 669 N N . ILE A 1 89 ? -3.666 3.099 7.096 1.00 91.62 89 ILE A N 1
ATOM 670 C CA . ILE A 1 89 ? -2.791 3.809 8.041 1.00 91.62 89 ILE A CA 1
ATOM 671 C C . ILE A 1 89 ? -3.576 4.872 8.808 1.00 91.62 89 ILE A C 1
ATOM 673 O O . ILE A 1 89 ? -3.530 4.921 10.040 1.00 91.62 89 ILE A O 1
ATOM 677 N N . ASP A 1 90 ? -4.315 5.723 8.100 1.00 89.38 90 ASP A N 1
ATOM 678 C CA . ASP A 1 90 ? -4.957 6.881 8.711 1.00 89.38 90 ASP A CA 1
ATOM 679 C C . ASP A 1 90 ? -6.130 6.502 9.609 1.00 89.38 90 ASP A C 1
ATOM 681 O O . ASP A 1 90 ? -6.365 7.174 10.614 1.00 89.38 90 ASP A O 1
ATOM 685 N N . SER A 1 91 ? -6.806 5.393 9.302 1.00 89.38 91 SER A N 1
ATOM 686 C CA . SER A 1 91 ? -7.832 4.793 10.159 1.00 89.38 91 SER A CA 1
ATOM 687 C C . SER A 1 91 ? -7.274 3.898 11.272 1.00 89.38 91 SER A C 1
ATOM 689 O 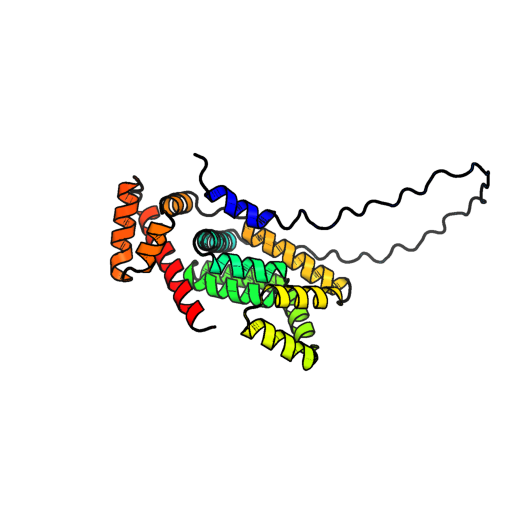O . SER A 1 91 ? -8.067 3.326 12.010 1.00 89.38 91 SER A O 1
ATOM 691 N N . MET A 1 92 ? -5.945 3.761 11.416 1.00 92.88 92 MET A N 1
ATOM 692 C CA . MET A 1 92 ? -5.284 2.826 12.349 1.00 92.88 92 MET A CA 1
ATOM 693 C C . MET A 1 92 ? -5.724 1.358 12.170 1.00 92.88 92 MET A C 1
ATOM 695 O O . MET A 1 92 ? -5.623 0.544 13.087 1.00 92.88 92 MET A O 1
ATOM 699 N N . ARG A 1 93 ? -6.190 0.989 10.972 1.00 93.50 93 ARG A N 1
ATOM 700 C CA . ARG A 1 93 ? -6.606 -0.371 10.598 1.00 93.50 93 ARG A CA 1
ATOM 701 C C . ARG A 1 93 ? -5.401 -1.225 10.221 1.00 93.50 93 ARG A C 1
ATOM 703 O O . ARG A 1 93 ? -5.227 -1.635 9.072 1.00 93.50 93 ARG A O 1
ATOM 710 N N . ILE A 1 94 ? -4.548 -1.477 11.212 1.00 95.00 94 ILE A N 1
ATOM 711 C CA . ILE A 1 94 ? -3.303 -2.239 11.050 1.00 95.00 94 ILE A CA 1
ATOM 712 C C . ILE A 1 94 ? -3.577 -3.678 10.581 1.00 95.00 94 ILE A C 1
ATOM 714 O O . ILE A 1 94 ? -2.799 -4.226 9.803 1.00 95.00 94 ILE A O 1
ATOM 718 N N . ASP A 1 95 ? -4.720 -4.253 10.970 1.00 94.56 95 ASP A N 1
ATOM 719 C CA . ASP A 1 95 ? -5.228 -5.541 10.482 1.00 94.56 95 ASP A CA 1
ATOM 720 C C . ASP A 1 95 ? -5.363 -5.566 8.950 1.00 94.56 95 ASP A C 1
ATOM 722 O O . ASP A 1 95 ? -4.849 -6.466 8.279 1.00 94.56 95 ASP A O 1
ATOM 726 N N . ARG A 1 96 ? -6.007 -4.540 8.380 1.00 94.50 96 ARG A N 1
ATOM 727 C CA . ARG A 1 96 ? -6.207 -4.414 6.931 1.00 94.50 96 ARG A CA 1
ATOM 728 C C . ARG A 1 96 ? -4.926 -4.026 6.213 1.00 94.50 96 ARG A C 1
ATOM 730 O O . ARG A 1 96 ? -4.653 -4.580 5.153 1.00 94.50 96 ARG A O 1
ATOM 737 N N . LEU A 1 97 ? -4.121 -3.135 6.796 1.00 95.00 97 LEU A N 1
ATOM 738 C CA . LEU A 1 97 ? -2.832 -2.756 6.221 1.00 95.00 97 LEU A CA 1
ATOM 739 C C . LEU A 1 97 ? -1.907 -3.969 6.089 1.00 95.00 97 LEU A C 1
ATOM 741 O O . LEU A 1 97 ? -1.323 -4.167 5.028 1.00 95.00 97 LEU A O 1
ATOM 745 N N . ARG A 1 98 ? -1.813 -4.801 7.134 1.00 94.81 98 ARG A N 1
ATOM 746 C CA . ARG A 1 98 ? -1.036 -6.046 7.112 1.00 94.81 98 ARG A CA 1
ATOM 747 C C . ARG A 1 98 ? -1.503 -6.963 5.992 1.00 94.81 98 ARG A C 1
ATOM 749 O O . ARG A 1 98 ? -0.683 -7.388 5.185 1.00 94.81 98 ARG A O 1
ATOM 756 N N . ALA A 1 99 ? -2.801 -7.263 5.939 1.00 93.94 99 ALA A N 1
ATOM 757 C CA . ALA A 1 99 ? -3.355 -8.145 4.915 1.00 93.94 99 ALA A CA 1
ATOM 758 C C . ALA A 1 99 ? -3.059 -7.614 3.505 1.00 93.94 99 ALA A C 1
ATOM 760 O O . ALA A 1 99 ? -2.544 -8.348 2.666 1.00 93.94 99 ALA A O 1
ATOM 761 N N . PHE A 1 100 ? -3.298 -6.319 3.285 1.00 93.81 100 PHE A N 1
ATOM 762 C CA . PHE A 1 100 ? -3.060 -5.666 2.006 1.00 93.81 100 PHE A CA 1
ATOM 763 C C . PHE A 1 100 ? -1.585 -5.705 1.596 1.00 93.81 100 PHE A C 1
ATOM 765 O O . PHE A 1 100 ? -1.261 -6.136 0.494 1.00 93.81 100 PHE A O 1
ATOM 772 N N . VAL A 1 101 ? -0.670 -5.280 2.471 1.00 93.62 101 VAL A N 1
ATOM 773 C CA . VAL A 1 101 ? 0.764 -5.247 2.152 1.00 93.62 101 VAL A CA 1
ATOM 774 C C . VAL A 1 101 ? 1.294 -6.658 1.908 1.00 93.62 101 VAL A C 1
ATOM 776 O O . VAL A 1 101 ? 1.994 -6.857 0.919 1.00 93.62 101 VAL A O 1
ATOM 779 N N . CYS A 1 102 ? 0.921 -7.641 2.735 1.00 93.00 102 CYS A N 1
ATOM 780 C CA . CYS A 1 102 ? 1.307 -9.040 2.539 1.00 93.00 102 CYS A CA 1
ATOM 781 C C . CYS A 1 102 ? 0.743 -9.645 1.244 1.00 93.00 102 CYS A C 1
ATOM 783 O O . CYS A 1 102 ? 1.407 -10.469 0.629 1.00 93.00 102 CYS A O 1
ATOM 785 N N . GLU A 1 103 ? -0.445 -9.243 0.788 1.00 92.56 103 GLU A N 1
ATOM 786 C CA . GLU A 1 103 ? -0.928 -9.639 -0.540 1.00 92.56 103 GLU A CA 1
ATOM 787 C C . GLU A 1 103 ? -0.068 -9.009 -1.647 1.00 92.56 103 GLU A C 1
ATOM 789 O O . GLU A 1 103 ? 0.280 -9.663 -2.630 1.00 92.56 103 GLU A O 1
ATOM 794 N N . ARG A 1 104 ? 0.330 -7.737 -1.492 1.00 91.81 104 ARG A N 1
ATOM 795 C CA . ARG A 1 104 ? 1.171 -7.045 -2.481 1.00 91.81 104 ARG A CA 1
ATOM 796 C C . ARG A 1 104 ? 2.580 -7.607 -2.576 1.00 91.81 104 ARG A C 1
ATOM 798 O O . ARG A 1 104 ? 3.139 -7.600 -3.672 1.00 91.81 104 ARG A O 1
ATOM 805 N N . THR A 1 105 ? 3.153 -8.114 -1.487 1.00 93.44 105 THR A N 1
ATOM 806 C CA . THR A 1 105 ? 4.506 -8.682 -1.533 1.00 93.44 105 THR A CA 1
ATOM 807 C C . THR A 1 105 ? 4.607 -9.853 -2.517 1.00 93.44 105 THR A C 1
ATOM 809 O O . THR A 1 105 ? 5.643 -9.982 -3.162 1.00 93.44 105 THR A O 1
ATOM 812 N N . ALA A 1 106 ? 3.528 -10.616 -2.737 1.00 91.25 106 ALA A N 1
ATOM 813 C CA . ALA A 1 106 ? 3.482 -11.704 -3.720 1.00 91.25 106 ALA A CA 1
ATOM 814 C C . ALA A 1 106 ? 3.726 -11.247 -5.173 1.00 91.25 106 ALA A C 1
ATOM 816 O O . ALA A 1 106 ? 4.144 -12.043 -6.010 1.00 91.25 106 ALA A O 1
ATOM 817 N N . TYR A 1 107 ? 3.476 -9.970 -5.482 1.00 90.88 107 TYR A N 1
ATOM 818 C CA . TYR A 1 107 ? 3.678 -9.411 -6.821 1.00 90.88 107 TYR A CA 1
ATOM 819 C C . TYR A 1 107 ? 5.032 -8.726 -6.982 1.00 90.88 107 TYR A C 1
ATOM 821 O O . TYR A 1 107 ? 5.600 -8.738 -8.072 1.00 90.88 107 TYR A O 1
ATOM 829 N N . PHE A 1 108 ? 5.535 -8.080 -5.930 1.00 90.62 108 PHE A N 1
ATOM 830 C CA . PHE A 1 108 ? 6.685 -7.174 -6.033 1.00 90.62 108 PHE A CA 1
ATOM 831 C C . PHE A 1 108 ? 7.985 -7.746 -5.465 1.00 90.62 108 PHE A C 1
ATOM 833 O O . PHE A 1 108 ? 9.055 -7.167 -5.698 1.00 90.62 108 PHE A O 1
ATOM 840 N N . CYS A 1 109 ? 7.896 -8.846 -4.717 1.00 92.44 109 CYS A N 1
ATOM 841 C CA . CYS A 1 109 ? 8.961 -9.308 -3.843 1.00 92.44 109 CYS A CA 1
ATOM 842 C C . CYS A 1 109 ? 9.181 -10.818 -3.956 1.00 92.44 109 CYS A C 1
ATOM 844 O O . CYS A 1 109 ? 8.252 -11.582 -4.220 1.00 92.44 109 CYS A O 1
ATOM 846 N N . ASP A 1 110 ? 10.419 -11.249 -3.731 1.00 92.50 110 ASP A N 1
ATOM 847 C CA . ASP A 1 110 ? 10.762 -12.672 -3.672 1.00 92.50 110 ASP A CA 1
ATOM 848 C C . ASP A 1 110 ? 10.316 -13.331 -2.351 1.00 92.50 110 ASP A C 1
ATOM 850 O O . ASP A 1 110 ? 9.941 -12.661 -1.386 1.00 92.50 110 ASP A O 1
ATOM 854 N N . ASP A 1 111 ? 10.376 -14.662 -2.283 1.00 92.62 111 ASP A N 1
ATOM 855 C CA . ASP A 1 111 ? 9.931 -15.434 -1.115 1.00 92.62 111 ASP A CA 1
ATOM 856 C C . ASP A 1 111 ? 10.704 -15.111 0.177 1.00 92.62 111 ASP A C 1
ATOM 858 O O . ASP A 1 111 ? 10.204 -15.339 1.284 1.00 92.62 111 ASP A O 1
ATOM 862 N N . ALA A 1 112 ? 11.948 -14.631 0.088 1.00 94.00 112 ALA A N 1
ATOM 863 C CA . ALA A 1 112 ? 12.708 -14.217 1.266 1.00 94.00 112 ALA A CA 1
ATOM 864 C C . ALA A 1 112 ? 12.185 -12.872 1.781 1.00 94.00 112 ALA A C 1
ATOM 866 O O . ALA A 1 112 ? 11.821 -12.760 2.952 1.00 94.00 112 ALA A O 1
ATOM 867 N N . GLN A 1 113 ? 12.034 -11.901 0.886 1.00 93.69 113 GLN A N 1
ATOM 868 C CA . GLN A 1 113 ? 11.462 -10.591 1.173 1.00 93.69 113 GLN A CA 1
ATOM 869 C C . GLN A 1 113 ? 10.031 -10.687 1.716 1.00 93.69 113 GLN A C 1
ATOM 871 O O . GLN A 1 113 ? 9.698 -10.019 2.694 1.00 93.69 113 GLN A O 1
ATOM 876 N N . GLN A 1 114 ? 9.188 -11.541 1.124 1.00 93.94 114 GLN A N 1
ATOM 877 C CA . GLN A 1 114 ? 7.818 -11.779 1.588 1.00 93.94 114 GLN A CA 1
ATOM 878 C C . GLN A 1 114 ? 7.793 -12.265 3.041 1.00 93.94 114 GLN A C 1
ATOM 880 O O . GLN A 1 114 ? 7.027 -11.746 3.857 1.00 93.94 114 GLN A O 1
ATOM 885 N N . ARG A 1 115 ? 8.663 -13.225 3.385 1.00 94.19 115 ARG A N 1
ATOM 886 C CA . ARG A 1 115 ? 8.791 -13.729 4.759 1.00 94.19 115 ARG A CA 1
ATOM 887 C C . ARG A 1 115 ? 9.252 -12.639 5.715 1.00 94.19 115 ARG A C 1
ATOM 889 O O . ARG A 1 115 ? 8.651 -12.485 6.770 1.00 94.19 115 ARG A O 1
ATOM 896 N N . GLU A 1 116 ? 10.263 -11.860 5.347 1.00 94.25 116 GLU A N 1
ATOM 897 C CA . GLU A 1 116 ? 10.781 -10.790 6.205 1.00 94.25 116 GLU A CA 1
ATOM 898 C C . GLU A 1 116 ? 9.763 -9.664 6.441 1.00 94.25 116 GLU A C 1
ATOM 900 O O . GLU A 1 116 ? 9.650 -9.164 7.561 1.00 94.25 116 GLU A O 1
ATOM 905 N N . VAL A 1 117 ? 8.966 -9.298 5.429 1.00 94.31 117 VAL A N 1
ATOM 906 C CA . VAL A 1 117 ? 7.836 -8.372 5.620 1.00 94.31 117 VAL A CA 1
ATOM 907 C C . VAL A 1 117 ? 6.785 -8.984 6.548 1.00 94.31 117 VAL A C 1
ATOM 909 O O . VAL A 1 117 ? 6.284 -8.303 7.441 1.00 94.31 117 VAL A O 1
ATOM 912 N N . GLY A 1 118 ? 6.481 -10.274 6.393 1.00 92.94 118 GLY A N 1
ATOM 913 C CA . GLY A 1 118 ? 5.579 -10.993 7.292 1.00 92.94 118 GLY A CA 1
ATOM 914 C C . GLY A 1 118 ? 6.058 -11.001 8.748 1.00 92.94 118 GLY A C 1
ATOM 915 O O . GLY A 1 118 ? 5.260 -10.738 9.647 1.00 92.94 118 GLY A O 1
ATOM 916 N N . GLU A 1 119 ? 7.350 -11.250 8.985 1.00 92.81 119 GLU A N 1
ATOM 917 C CA . GLU A 1 119 ? 7.970 -11.188 10.318 1.00 92.81 119 GLU A CA 1
ATOM 918 C C . GLU A 1 119 ? 7.904 -9.776 10.911 1.00 92.81 119 GLU A C 1
ATOM 920 O O . GLU A 1 119 ? 7.539 -9.623 12.074 1.00 92.81 119 GLU A O 1
ATOM 925 N N . MET A 1 120 ? 8.162 -8.735 10.111 1.00 93.06 120 MET A N 1
ATOM 926 C CA . MET A 1 120 ? 8.011 -7.344 10.552 1.00 93.06 120 MET A CA 1
ATOM 927 C C . MET A 1 120 ? 6.596 -7.072 11.073 1.00 93.06 120 MET A C 1
ATOM 929 O O . MET A 1 120 ? 6.432 -6.448 12.122 1.00 93.06 120 MET A O 1
ATOM 933 N N . PHE A 1 121 ? 5.570 -7.569 10.375 1.00 93.31 121 PHE A N 1
ATOM 934 C CA . PHE A 1 121 ? 4.185 -7.368 10.793 1.00 93.31 121 PHE A CA 1
ATOM 935 C C . PHE A 1 121 ? 3.818 -8.082 12.101 1.00 93.31 121 PHE A C 1
ATOM 937 O O . PHE A 1 121 ? 2.876 -7.644 12.762 1.00 93.31 121 PHE A O 1
ATOM 944 N N . LYS A 1 122 ? 4.570 -9.108 12.529 1.00 92.88 122 LYS A N 1
ATOM 945 C CA . LYS A 1 122 ? 4.346 -9.769 13.829 1.00 92.88 122 LYS A CA 1
ATOM 946 C C . LYS A 1 122 ? 4.614 -8.851 15.018 1.00 92.88 122 LYS A C 1
ATOM 948 O O . LYS A 1 122 ? 3.984 -8.992 16.060 1.00 92.88 122 LYS A O 1
ATOM 953 N N . HIS A 1 123 ? 5.482 -7.847 14.867 1.00 92.25 123 HIS A N 1
ATOM 954 C CA . HIS A 1 123 ? 5.682 -6.832 15.910 1.00 92.25 123 HIS A CA 1
ATOM 955 C C . HIS A 1 123 ? 4.414 -6.014 16.205 1.00 92.25 123 HIS A C 1
ATOM 957 O O . HIS A 1 123 ? 4.338 -5.361 17.243 1.00 92.25 123 HIS A O 1
ATOM 963 N N . PHE A 1 124 ? 3.411 -6.080 15.325 1.00 94.88 124 PHE A N 1
ATOM 964 C CA . PHE A 1 124 ? 2.125 -5.407 15.472 1.00 94.88 124 PHE A CA 1
ATOM 965 C C . PHE A 1 124 ? 0.976 -6.373 15.795 1.00 94.88 124 PHE A C 1
ATOM 967 O O . PHE A 1 124 ? -0.181 -5.958 15.749 1.00 94.88 124 PHE A O 1
ATOM 974 N N . ASP A 1 125 ? 1.255 -7.635 16.150 1.00 94.81 125 ASP A N 1
ATOM 975 C CA . ASP A 1 125 ? 0.214 -8.616 16.495 1.00 94.81 125 ASP A CA 1
ATOM 976 C C . ASP A 1 125 ? -0.680 -8.099 17.634 1.00 94.81 125 ASP A C 1
ATOM 978 O O . ASP A 1 125 ? -1.904 -8.173 17.541 1.00 94.81 125 ASP A O 1
ATOM 982 N N . ARG A 1 126 ? -0.101 -7.428 18.641 1.00 95.44 126 ARG A N 1
ATOM 983 C CA . ARG A 1 126 ? -0.881 -6.797 19.717 1.00 95.44 126 ARG A CA 1
ATOM 984 C C . ARG A 1 126 ? -1.835 -5.710 19.209 1.00 95.44 126 ARG A C 1
ATOM 986 O O . ARG A 1 126 ? -2.952 -5.591 19.705 1.00 95.44 126 ARG A O 1
ATOM 993 N N . SER A 1 127 ? -1.418 -4.915 18.224 1.00 96.06 127 SER A N 1
ATOM 994 C CA . SER A 1 127 ? -2.286 -3.914 17.592 1.00 96.06 127 SER A CA 1
ATOM 995 C C . SER A 1 127 ? -3.450 -4.582 16.860 1.00 96.06 127 SER A C 1
ATOM 997 O O . SER A 1 127 ? -4.576 -4.099 16.940 1.00 96.06 127 SER A O 1
ATOM 999 N N . VAL A 1 128 ? -3.199 -5.710 16.187 1.00 95.88 128 VAL A N 1
ATOM 1000 C CA . VAL A 1 128 ? -4.239 -6.499 15.511 1.00 95.88 128 VAL A CA 1
ATOM 1001 C C . VAL A 1 128 ? -5.233 -7.075 16.521 1.00 95.88 128 VAL A C 1
ATOM 1003 O O . VAL A 1 128 ? -6.434 -6.909 16.329 1.00 95.88 128 VAL A O 1
ATOM 1006 N N . GLU A 1 129 ? -4.763 -7.644 17.633 1.00 96.56 129 GLU A N 1
ATOM 1007 C CA . GLU A 1 129 ? -5.626 -8.157 18.708 1.00 96.56 129 GLU A CA 1
ATOM 1008 C C . GLU A 1 129 ? -6.570 -7.082 19.269 1.00 96.56 129 GLU A C 1
ATOM 1010 O O . GLU A 1 129 ? -7.761 -7.332 19.455 1.00 96.56 129 GLU A O 1
ATOM 1015 N N . ILE A 1 130 ? -6.061 -5.866 19.515 1.00 96.50 130 ILE A N 1
ATOM 1016 C CA . ILE A 1 130 ? -6.876 -4.735 19.990 1.00 96.50 130 ILE A CA 1
ATOM 1017 C C . ILE A 1 130 ? -7.978 -4.413 18.971 1.00 96.50 130 ILE A C 1
ATOM 1019 O O . ILE A 1 130 ? -9.139 -4.230 19.342 1.00 96.50 130 ILE A O 1
ATOM 1023 N N . ILE A 1 131 ? -7.640 -4.369 17.679 1.00 95.69 131 ILE A N 1
ATOM 1024 C CA . ILE A 1 131 ? -8.608 -4.086 16.611 1.00 95.69 131 ILE A CA 1
ATOM 1025 C C . ILE A 1 131 ? -9.667 -5.193 16.528 1.00 95.69 131 ILE A C 1
ATOM 1027 O O . ILE A 1 131 ? -10.859 -4.899 16.409 1.00 95.69 131 ILE A O 1
ATOM 1031 N N . GLU A 1 132 ? -9.267 -6.461 16.618 1.00 95.38 132 GLU A N 1
ATOM 1032 C CA . GLU A 1 132 ? -10.189 -7.599 16.635 1.00 95.38 132 GLU A CA 1
ATOM 1033 C C . GLU A 1 132 ? -11.135 -7.546 17.836 1.00 95.38 132 GLU A C 1
ATOM 1035 O O . GLU A 1 132 ? -12.339 -7.764 17.679 1.00 95.38 132 GLU A O 1
ATOM 1040 N N . GLN A 1 133 ? -10.631 -7.169 19.012 1.00 95.44 133 GLN A N 1
ATOM 1041 C CA . GLN A 1 133 ? -11.452 -6.970 20.201 1.00 95.44 133 GLN A CA 1
ATOM 1042 C C . GLN A 1 133 ? -12.482 -5.850 19.995 1.00 95.44 133 GLN A C 1
ATOM 1044 O O . GLN A 1 133 ? -13.664 -6.058 20.276 1.00 95.44 133 GLN A O 1
ATOM 1049 N N . VAL A 1 134 ? -12.073 -4.695 19.456 1.00 94.94 134 VAL A N 1
ATOM 1050 C CA . VAL A 1 134 ? -12.995 -3.591 19.126 1.00 94.94 134 VAL A CA 1
ATOM 1051 C C . VAL A 1 134 ? -14.083 -4.069 18.170 1.00 94.94 134 VAL A C 1
ATOM 1053 O O . VAL A 1 134 ? -15.263 -3.822 18.412 1.00 94.94 134 VAL A O 1
ATOM 1056 N N . ARG A 1 135 ? -13.711 -4.807 17.117 1.00 93.38 135 ARG A N 1
ATOM 1057 C CA . ARG A 1 135 ? -14.662 -5.374 16.147 1.00 93.38 135 ARG A CA 1
ATOM 1058 C C . ARG A 1 135 ? -15.620 -6.381 16.787 1.00 93.38 135 ARG A C 1
ATOM 1060 O O . ARG A 1 135 ? -16.808 -6.384 16.463 1.00 93.38 135 ARG A O 1
ATOM 1067 N N . GLY A 1 136 ? -15.125 -7.210 17.704 1.00 93.38 136 GLY A N 1
ATOM 1068 C CA . GLY A 1 136 ? -15.927 -8.174 18.457 1.00 93.38 136 GLY A CA 1
ATOM 1069 C C . GLY A 1 136 ? -16.956 -7.514 19.380 1.00 93.38 136 GLY A C 1
ATOM 1070 O O . GLY A 1 136 ? -18.031 -8.071 19.593 1.00 93.38 136 GLY A O 1
ATOM 1071 N N . GLN A 1 137 ? -16.656 -6.311 19.871 1.00 94.56 137 GLN A N 1
ATOM 1072 C CA . GLN A 1 137 ? -17.508 -5.542 20.781 1.00 94.56 137 GLN A CA 1
ATOM 1073 C C . GLN A 1 137 ? -18.505 -4.611 20.074 1.00 94.56 137 GLN A C 1
ATOM 1075 O O . GLN A 1 137 ? -19.322 -3.981 20.746 1.00 94.56 137 GLN A O 1
ATOM 1080 N N . LEU A 1 138 ? -18.479 -4.527 18.739 1.00 95.62 138 LEU A N 1
ATOM 1081 C CA . LEU A 1 138 ? -19.436 -3.708 17.995 1.00 95.62 138 LEU A CA 1
ATOM 1082 C C . LEU A 1 138 ? -20.869 -4.217 18.179 1.00 95.62 138 LEU A C 1
ATOM 1084 O O . LEU A 1 138 ? -21.156 -5.415 18.061 1.00 95.62 138 LEU A O 1
ATOM 1088 N N . THR A 1 139 ? -21.780 -3.277 18.406 1.00 96.12 139 THR A N 1
ATOM 1089 C CA . THR A 1 139 ? -23.221 -3.541 18.450 1.00 96.12 139 THR A CA 1
ATOM 1090 C C . THR A 1 139 ? -23.754 -3.925 17.066 1.00 96.12 139 THR A C 1
ATOM 1092 O O . THR A 1 139 ? -23.100 -3.696 16.048 1.00 96.12 139 THR A O 1
ATOM 1095 N N . SER A 1 140 ? -24.963 -4.498 17.001 1.00 96.19 140 SER A N 1
ATOM 1096 C CA . SER A 1 140 ? -25.610 -4.803 15.711 1.00 96.19 140 SER A CA 1
ATOM 1097 C C . SER A 1 140 ? -25.728 -3.557 14.833 1.00 96.19 140 SER A C 1
ATOM 1099 O O . SER A 1 140 ? -25.323 -3.589 13.679 1.00 96.19 140 SER A O 1
ATOM 1101 N N . THR A 1 141 ? -26.183 -2.438 15.404 1.00 95.94 141 THR A N 1
ATOM 1102 C CA . THR A 1 141 ? -26.347 -1.169 14.684 1.00 95.94 141 THR A CA 1
ATOM 1103 C C . THR A 1 141 ? -25.036 -0.663 14.091 1.00 95.94 141 THR A C 1
ATOM 1105 O O . THR A 1 141 ? -25.009 -0.175 12.969 1.00 95.94 141 THR A O 1
ATOM 1108 N N . GLU A 1 142 ? -23.933 -0.785 14.825 1.00 95.88 142 GLU A N 1
ATOM 1109 C CA . GLU A 1 142 ? -22.614 -0.356 14.350 1.00 95.88 142 GLU A CA 1
ATOM 1110 C C . GLU A 1 142 ? -22.075 -1.263 13.246 1.00 95.88 142 GLU A C 1
ATOM 1112 O O . GLU A 1 142 ? -21.434 -0.785 12.314 1.00 95.88 142 GLU A O 1
ATOM 1117 N N . LYS A 1 143 ? -22.363 -2.566 13.318 1.00 94.88 143 LYS A N 1
ATOM 1118 C CA . LYS A 1 143 ? -22.055 -3.502 12.232 1.00 94.88 143 LYS A CA 1
ATOM 1119 C C . LYS A 1 143 ? -22.863 -3.169 10.980 1.00 94.88 143 LYS A C 1
ATOM 1121 O O . LYS A 1 143 ? -22.291 -3.137 9.899 1.00 94.88 143 LYS A O 1
ATOM 1126 N N . ASP A 1 144 ? -24.149 -2.857 11.125 1.00 94.50 144 ASP A N 1
ATOM 1127 C CA . ASP A 1 144 ? -25.004 -2.452 10.004 1.00 94.50 144 ASP A CA 1
ATOM 1128 C C . ASP A 1 144 ? -24.523 -1.136 9.373 1.00 94.50 144 ASP A C 1
ATOM 1130 O O . ASP A 1 144 ? -24.479 -1.013 8.150 1.00 94.50 144 ASP A O 1
ATOM 1134 N N . GLN A 1 145 ? -24.091 -0.177 10.197 1.00 93.69 145 GLN A N 1
ATOM 1135 C CA . GLN A 1 145 ? -23.468 1.067 9.744 1.00 93.69 145 GLN A CA 1
ATOM 1136 C C . GLN A 1 145 ? -22.179 0.809 8.960 1.00 93.69 145 GLN A C 1
ATOM 1138 O O . GLN A 1 145 ? -22.031 1.339 7.861 1.00 93.69 145 GLN A O 1
ATOM 1143 N N . LEU A 1 146 ? -21.273 -0.021 9.485 1.00 92.69 146 LEU A N 1
ATOM 1144 C CA . LEU A 1 146 ? -20.049 -0.397 8.776 1.00 92.69 146 LEU A CA 1
ATOM 1145 C C . LEU A 1 146 ? -20.353 -1.097 7.451 1.00 92.69 146 LEU A C 1
ATOM 1147 O O . LEU A 1 146 ? -19.793 -0.716 6.431 1.00 92.69 146 LEU A O 1
ATOM 1151 N N . ASN A 1 147 ? -21.284 -2.053 7.443 1.00 92.25 147 ASN A N 1
ATOM 1152 C CA . ASN A 1 147 ? -21.702 -2.741 6.222 1.00 92.25 147 ASN A CA 1
ATOM 1153 C C . ASN A 1 147 ? -22.254 -1.749 5.187 1.00 92.25 147 ASN A C 1
ATOM 1155 O O . ASN A 1 147 ? -21.974 -1.868 3.999 1.00 92.25 147 ASN A O 1
ATOM 1159 N N . MET A 1 148 ? -23.026 -0.748 5.620 1.00 92.44 148 MET A N 1
ATOM 1160 C CA . MET A 1 148 ? -23.526 0.301 4.732 1.00 92.44 148 MET A CA 1
ATOM 1161 C C . MET A 1 148 ? -22.388 1.160 4.164 1.00 92.44 148 MET A C 1
ATOM 1163 O O . MET A 1 148 ? -22.390 1.432 2.966 1.00 92.44 148 MET A O 1
ATOM 1167 N N . MET A 1 149 ? -21.415 1.561 4.987 1.00 92.56 149 MET A N 1
ATOM 1168 C CA . MET A 1 149 ? -20.246 2.326 4.531 1.00 92.56 149 MET A CA 1
ATOM 1169 C C . MET A 1 149 ? -19.407 1.522 3.533 1.00 92.56 149 MET A C 1
ATOM 1171 O O . MET A 1 149 ? -19.037 2.052 2.488 1.00 92.56 149 MET A O 1
ATOM 1175 N N . GLU A 1 150 ? -19.156 0.241 3.819 1.00 86.31 150 GLU A N 1
ATOM 1176 C CA . GLU A 1 150 ? -18.426 -0.667 2.930 1.00 86.31 150 GLU A CA 1
ATOM 1177 C C . GLU A 1 150 ? -19.161 -0.827 1.587 1.00 86.31 150 GLU A C 1
ATOM 1179 O O . GLU A 1 150 ? -18.561 -0.606 0.538 1.00 86.31 150 GLU A O 1
ATOM 1184 N N . ASN A 1 151 ? -20.474 -1.083 1.603 1.00 89.00 151 ASN A N 1
ATOM 1185 C CA . ASN A 1 151 ? -21.288 -1.220 0.386 1.00 89.00 151 ASN A CA 1
ATOM 1186 C C . ASN A 1 151 ? -21.332 0.055 -0.472 1.00 89.00 151 ASN A C 1
ATOM 1188 O O . ASN A 1 151 ? -21.466 -0.016 -1.693 1.00 89.00 151 ASN A O 1
ATOM 1192 N N . LEU A 1 152 ? -21.258 1.230 0.158 1.00 90.31 152 LEU A N 1
ATOM 1193 C CA . LEU A 1 152 ? -21.240 2.521 -0.534 1.00 90.31 152 LEU A CA 1
ATOM 1194 C C . LEU A 1 152 ? -19.828 2.969 -0.931 1.00 90.31 152 LEU A C 1
ATOM 1196 O O . LEU A 1 152 ? -19.686 4.030 -1.539 1.00 90.31 152 LEU A O 1
ATOM 1200 N N . ASN A 1 153 ? -18.790 2.193 -0.598 1.00 85.06 153 ASN A N 1
ATOM 1201 C CA . ASN A 1 153 ? -17.392 2.612 -0.6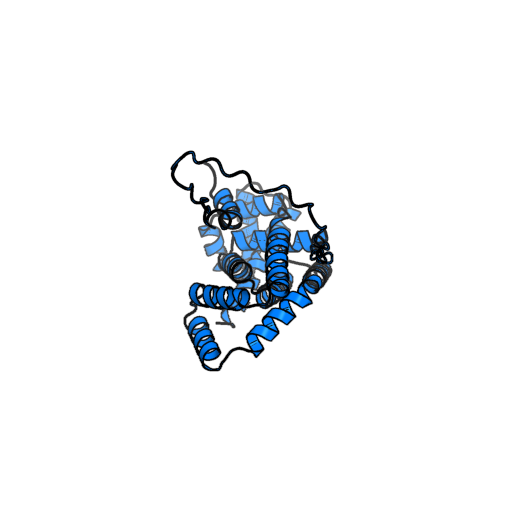89 1.00 85.06 153 ASN A CA 1
ATOM 1202 C C . ASN A 1 153 ? -17.125 3.964 0.010 1.00 85.06 153 ASN A C 1
ATOM 1204 O O . ASN A 1 153 ? -16.266 4.739 -0.421 1.00 85.06 153 ASN A O 1
ATOM 1208 N N . ASP A 1 154 ? -17.843 4.255 1.101 1.00 87.88 154 ASP A N 1
ATOM 1209 C CA . ASP A 1 154 ? -17.670 5.475 1.894 1.00 87.88 154 ASP A CA 1
ATOM 1210 C C . ASP A 1 154 ? -16.476 5.329 2.847 1.00 87.88 154 ASP A C 1
ATOM 1212 O O . ASP A 1 154 ? -16.587 5.024 4.038 1.00 87.88 154 ASP A O 1
ATOM 1216 N N . THR A 1 155 ? -15.290 5.522 2.276 1.00 86.19 155 THR A N 1
ATOM 1217 C CA . THR A 1 155 ? -14.015 5.331 2.971 1.00 86.19 155 THR A CA 1
ATOM 1218 C C . THR A 1 155 ? -13.762 6.371 4.062 1.00 86.19 155 THR A C 1
ATOM 1220 O O . THR A 1 155 ? -13.096 6.057 5.049 1.00 86.19 155 THR A O 1
ATOM 1223 N N . LEU A 1 156 ? -14.314 7.582 3.921 1.00 89.12 156 LEU A N 1
ATOM 1224 C CA . LEU A 1 156 ? -14.183 8.653 4.911 1.00 89.12 156 LEU A CA 1
ATOM 1225 C C . LEU A 1 156 ? -15.050 8.375 6.137 1.00 89.12 156 LEU A C 1
ATOM 1227 O O . LEU A 1 156 ? -14.581 8.545 7.265 1.00 89.12 156 LEU A O 1
ATOM 1231 N N . ALA A 1 157 ? -16.289 7.917 5.934 1.00 90.56 157 ALA A N 1
ATOM 1232 C CA . ALA A 1 157 ? -17.162 7.537 7.036 1.00 90.56 157 ALA A CA 1
ATOM 1233 C C . ALA A 1 157 ? -16.601 6.335 7.807 1.00 90.56 157 ALA A C 1
ATOM 1235 O O . ALA A 1 157 ? -16.545 6.380 9.038 1.00 90.56 157 ALA A O 1
ATOM 1236 N N . GLU A 1 158 ? -16.113 5.301 7.109 1.00 89.38 158 GLU A N 1
ATOM 1237 C CA . GLU A 1 158 ? -15.491 4.148 7.771 1.00 89.38 158 GLU A CA 1
ATOM 1238 C C . GLU A 1 158 ? -14.252 4.571 8.575 1.00 89.38 158 GLU A C 1
ATOM 1240 O O . GLU A 1 158 ? -14.075 4.168 9.728 1.00 89.38 158 GLU A O 1
ATOM 1245 N N . GLN A 1 159 ? -13.402 5.427 8.003 1.00 89.81 159 GLN A N 1
ATOM 1246 C CA . GLN A 1 159 ? -12.239 5.958 8.704 1.00 89.81 159 GLN A CA 1
ATOM 1247 C C . GLN A 1 159 ? -12.646 6.709 9.977 1.00 89.81 159 GLN A C 1
ATOM 1249 O O . GLN A 1 159 ? -12.099 6.438 11.049 1.00 89.81 159 GLN A O 1
ATOM 1254 N N . ALA A 1 160 ? -13.609 7.629 9.879 1.00 91.31 160 ALA A N 1
ATOM 1255 C CA . ALA A 1 160 ? -14.099 8.388 11.024 1.00 91.31 160 ALA A CA 1
ATOM 1256 C C . ALA A 1 160 ? -14.679 7.467 12.107 1.00 91.31 160 ALA A C 1
ATOM 1258 O O . ALA A 1 160 ? -14.416 7.674 13.294 1.00 91.31 160 ALA A O 1
ATOM 1259 N N . PHE A 1 161 ? -15.400 6.416 11.704 1.00 94.44 161 PHE A N 1
ATOM 1260 C CA . PHE A 1 161 ? -15.938 5.409 12.610 1.00 94.44 161 PHE A CA 1
ATOM 1261 C C . PHE A 1 161 ? -14.832 4.721 13.422 1.00 94.44 161 PHE A C 1
ATOM 1263 O O . PHE A 1 161 ? -14.900 4.696 14.653 1.00 94.44 161 PHE A O 1
ATOM 1270 N N . PHE A 1 162 ? -13.793 4.191 12.769 1.00 93.38 162 PHE A N 1
ATOM 1271 C CA . PHE A 1 162 ? -12.724 3.480 13.482 1.00 93.38 162 PHE A CA 1
ATOM 1272 C C . PHE A 1 162 ? -11.884 4.408 14.346 1.00 93.38 162 PHE A C 1
ATOM 1274 O O . PHE A 1 162 ? -11.592 4.066 15.490 1.00 93.38 162 PHE A O 1
ATOM 1281 N N . ILE A 1 163 ? -11.565 5.606 13.854 1.00 91.25 163 ILE A N 1
ATOM 1282 C CA . ILE A 1 163 ? -10.871 6.617 14.655 1.00 91.25 163 ILE A CA 1
ATOM 1283 C C . ILE A 1 163 ? -11.675 6.913 15.921 1.00 91.25 163 ILE A C 1
ATOM 1285 O O . ILE A 1 163 ? -11.116 6.876 17.017 1.00 91.25 163 ILE A O 1
ATOM 1289 N N . TYR A 1 164 ? -12.982 7.153 15.799 1.00 94.06 164 TYR A N 1
ATOM 1290 C CA . TYR A 1 164 ? -13.853 7.384 16.948 1.00 94.06 164 TYR A CA 1
ATOM 1291 C C . TYR A 1 164 ? -13.832 6.203 17.927 1.00 94.06 164 TYR A C 1
ATOM 1293 O O . TYR A 1 164 ? -13.667 6.410 19.129 1.00 94.06 164 TYR A O 1
ATOM 1301 N N . LYS A 1 165 ? -13.921 4.965 17.427 1.00 95.12 165 LYS A N 1
ATOM 1302 C CA . LYS A 1 165 ? -13.855 3.759 18.262 1.00 95.12 165 LYS A CA 1
ATOM 1303 C C . LYS A 1 165 ? -12.529 3.597 18.987 1.00 95.12 165 LYS A C 1
ATOM 1305 O O . LYS A 1 165 ? -12.524 3.247 20.163 1.00 95.12 165 LYS A O 1
ATOM 1310 N N . PHE A 1 166 ? -11.416 3.896 18.334 1.00 94.12 166 PHE A N 1
ATOM 1311 C CA . PHE A 1 166 ? -10.104 3.783 18.959 1.00 94.12 166 PHE A CA 1
ATOM 1312 C C . PHE A 1 166 ? -9.866 4.858 20.023 1.00 94.12 166 PHE A C 1
ATOM 1314 O O . PHE A 1 166 ? -9.261 4.559 21.046 1.00 94.12 166 PHE A O 1
ATOM 1321 N N . HIS A 1 167 ? -10.433 6.060 19.878 1.00 93.06 167 HIS A N 1
ATOM 1322 C CA . HIS A 1 167 ? -10.373 7.093 20.924 1.00 93.06 167 HIS A CA 1
ATOM 1323 C C . HIS A 1 167 ? -11.171 6.748 22.195 1.00 93.06 167 HIS A C 1
ATOM 1325 O O . HIS A 1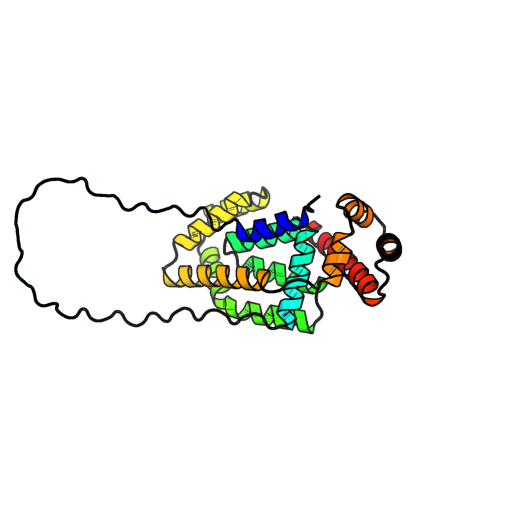 167 ? -10.989 7.401 23.219 1.00 93.06 167 HIS A O 1
ATOM 1331 N N . GLN A 1 168 ? -12.043 5.735 22.150 1.00 94.25 168 GLN A N 1
ATOM 1332 C CA . GLN A 1 168 ? -12.765 5.226 23.324 1.00 94.25 168 GLN A CA 1
ATOM 1333 C C . GLN A 1 168 ? -11.995 4.143 24.085 1.00 94.25 168 GLN A C 1
ATOM 1335 O O . GLN A 1 168 ? -12.437 3.715 25.153 1.00 94.25 168 GLN A O 1
ATOM 1340 N N . LEU A 1 169 ? -10.873 3.668 23.538 1.00 94.62 169 LEU A N 1
ATOM 1341 C CA . LEU A 1 169 ? -10.028 2.689 24.206 1.00 94.62 169 LEU A CA 1
ATOM 1342 C C . LEU A 1 169 ? -9.400 3.279 25.468 1.00 94.62 169 LEU A C 1
ATOM 1344 O O . LEU A 1 169 ? -9.297 4.493 25.649 1.00 94.62 169 LEU A O 1
ATOM 1348 N N . ASN A 1 170 ? -8.926 2.393 26.343 1.00 95.12 170 ASN A N 1
ATOM 1349 C CA . ASN A 1 170 ? -8.071 2.836 27.433 1.00 95.12 170 ASN A CA 1
ATOM 1350 C C . ASN A 1 170 ? -6.777 3.471 26.867 1.00 95.12 170 ASN A C 1
ATOM 1352 O O . ASN A 1 170 ? -6.349 3.122 25.761 1.00 95.12 170 ASN A O 1
ATOM 1356 N N . PRO A 1 171 ? -6.122 4.374 27.622 1.00 94.38 171 PRO A N 1
ATOM 1357 C CA . PRO A 1 171 ? -4.961 5.109 27.122 1.00 94.38 171 PRO A CA 1
ATOM 1358 C C . PRO A 1 171 ? -3.796 4.225 26.660 1.00 94.38 171 PRO A C 1
ATOM 1360 O O . PRO A 1 171 ? -3.049 4.627 25.773 1.00 94.38 171 PRO A O 1
ATOM 1363 N N . VAL A 1 172 ? -3.639 3.027 27.237 1.00 94.81 172 VAL A N 1
ATOM 1364 C CA . VAL A 1 172 ? -2.554 2.100 26.887 1.00 94.81 172 VAL A CA 1
ATOM 1365 C C . VAL A 1 172 ? -2.788 1.496 25.505 1.00 94.81 172 VAL A C 1
ATOM 1367 O O . VAL A 1 172 ? -1.908 1.569 24.651 1.00 94.81 172 VAL A O 1
ATOM 1370 N N . ASP A 1 173 ? -3.981 0.957 25.248 1.00 95.69 173 ASP A N 1
ATOM 1371 C CA . ASP A 1 173 ? -4.309 0.366 23.947 1.00 95.69 173 ASP A CA 1
ATOM 1372 C C . ASP A 1 173 ? -4.329 1.428 22.833 1.00 95.69 173 ASP A C 1
ATOM 1374 O O . ASP A 1 173 ? -3.817 1.186 21.738 1.00 95.69 173 ASP A O 1
ATOM 1378 N N . LEU A 1 174 ? -4.824 2.641 23.118 1.00 94.56 174 LEU A N 1
ATOM 1379 C CA . LEU A 1 174 ? -4.749 3.758 22.169 1.00 94.56 174 LEU A CA 1
ATOM 1380 C C . LEU A 1 174 ? -3.293 4.147 21.853 1.00 94.56 174 LEU A C 1
ATOM 1382 O O . LEU A 1 174 ? -2.959 4.391 20.690 1.00 94.56 174 LEU A O 1
ATOM 1386 N N . ALA A 1 175 ? -2.412 4.177 22.859 1.00 94.06 175 ALA A N 1
ATOM 1387 C CA . ALA A 1 175 ? -0.992 4.455 22.654 1.00 94.06 175 ALA A CA 1
ATOM 1388 C C . ALA A 1 175 ? -0.316 3.376 21.792 1.00 94.06 175 ALA A C 1
ATOM 1390 O O . ALA A 1 175 ? 0.479 3.715 20.915 1.00 94.06 175 ALA A O 1
ATOM 1391 N N . ILE A 1 176 ? -0.675 2.098 21.971 1.00 94.81 176 ILE A N 1
ATOM 1392 C CA . ILE A 1 176 ? -0.182 0.990 21.136 1.00 94.81 176 ILE A CA 1
ATOM 1393 C C . ILE A 1 176 ? -0.593 1.185 19.671 1.00 94.81 176 ILE A C 1
ATOM 1395 O O . ILE A 1 176 ? 0.254 1.084 18.784 1.00 94.81 176 ILE A O 1
ATOM 1399 N N . LEU A 1 177 ? -1.865 1.495 19.396 1.00 94.62 177 LEU A N 1
ATOM 1400 C CA . LEU A 1 177 ? -2.337 1.725 18.023 1.00 94.62 177 LEU A CA 1
ATOM 1401 C C . LEU A 1 177 ? -1.691 2.961 17.384 1.00 94.62 177 LEU A C 1
ATOM 1403 O O . LEU A 1 177 ? -1.295 2.924 16.219 1.00 94.62 177 LEU A O 1
ATOM 1407 N N . THR A 1 178 ? -1.530 4.036 18.156 1.00 93.56 178 THR A N 1
ATOM 1408 C CA . THR A 1 178 ? -0.903 5.280 17.686 1.00 93.56 178 THR A CA 1
ATOM 1409 C C . THR A 1 178 ? 0.580 5.072 17.375 1.00 93.56 178 THR A C 1
ATOM 1411 O O . THR A 1 178 ? 1.063 5.505 16.328 1.00 93.56 178 THR A O 1
ATOM 1414 N N . SER A 1 179 ? 1.297 4.356 18.246 1.00 93.62 179 SER A N 1
ATOM 1415 C CA . SER A 1 179 ? 2.693 3.971 18.024 1.00 93.62 179 SER A CA 1
ATOM 1416 C C . SER A 1 179 ? 2.827 3.086 16.784 1.00 93.62 179 SER A C 1
ATOM 1418 O O . SER A 1 179 ? 3.644 3.374 15.910 1.00 93.62 179 SER A O 1
ATOM 1420 N N . ALA A 1 180 ? 1.956 2.082 16.639 1.00 94.00 180 ALA A N 1
ATOM 1421 C CA . ALA A 1 180 ? 1.943 1.205 15.475 1.00 94.00 180 ALA A CA 1
ATOM 1422 C C . ALA A 1 180 ? 1.722 1.974 14.167 1.00 94.00 180 ALA A C 1
ATOM 1424 O O . ALA A 1 180 ? 2.463 1.763 13.205 1.00 94.00 180 ALA A O 1
ATOM 1425 N N . LYS A 1 181 ? 0.760 2.908 14.148 1.00 93.50 181 LYS A N 1
ATOM 1426 C CA . LYS A 1 181 ? 0.529 3.809 13.012 1.00 93.50 181 LYS A CA 1
ATOM 1427 C C . LYS A 1 181 ? 1.809 4.560 12.646 1.00 93.50 181 LYS A C 1
ATOM 1429 O O . LYS A 1 181 ? 2.242 4.481 11.502 1.00 93.50 181 LYS A O 1
ATOM 1434 N N . ALA A 1 182 ? 2.435 5.246 13.604 1.00 92.00 182 ALA A N 1
ATOM 1435 C CA . ALA A 1 182 ? 3.644 6.031 13.351 1.00 92.00 182 ALA A CA 1
ATOM 1436 C C . ALA A 1 182 ? 4.806 5.167 12.825 1.00 92.00 182 ALA A C 1
ATOM 1438 O O . ALA A 1 182 ? 5.482 5.536 11.858 1.00 92.00 182 ALA A O 1
ATOM 1439 N N . SER A 1 183 ? 5.014 3.989 13.416 1.00 91.31 183 SER A N 1
ATOM 1440 C CA . SER A 1 183 ? 6.059 3.055 12.996 1.00 91.31 183 SER A CA 1
ATOM 1441 C C . SER A 1 183 ? 5.823 2.494 11.598 1.00 91.31 183 SER A C 1
ATOM 1443 O O . SER A 1 183 ? 6.765 2.431 10.813 1.00 91.31 183 SER A O 1
ATOM 1445 N N . LEU A 1 184 ? 4.586 2.137 11.247 1.00 91.88 184 LEU A N 1
ATOM 1446 C CA . LEU A 1 184 ? 4.252 1.628 9.914 1.00 91.88 184 LEU A CA 1
ATOM 1447 C C . LEU A 1 184 ? 4.331 2.722 8.846 1.00 91.88 184 LEU A C 1
ATOM 1449 O O . LEU A 1 184 ? 4.887 2.474 7.775 1.00 91.88 184 LEU A O 1
ATOM 1453 N N . THR A 1 185 ? 3.885 3.945 9.151 1.00 91.00 185 THR A N 1
ATOM 1454 C CA . THR A 1 185 ? 4.101 5.116 8.284 1.00 91.00 185 THR A CA 1
ATOM 1455 C C . THR A 1 185 ? 5.588 5.329 8.020 1.00 91.00 185 THR A C 1
ATOM 1457 O O . THR A 1 185 ? 6.002 5.536 6.877 1.00 91.00 185 THR A O 1
ATOM 1460 N N . THR A 1 186 ? 6.415 5.221 9.062 1.00 89.69 186 THR A N 1
ATOM 1461 C CA . THR A 1 186 ? 7.871 5.348 8.936 1.00 89.69 186 THR A CA 1
ATOM 1462 C C . THR A 1 186 ? 8.450 4.207 8.105 1.00 89.69 186 THR A C 1
ATOM 1464 O O . THR A 1 186 ? 9.176 4.464 7.155 1.00 89.69 186 THR A O 1
ATOM 1467 N N . ALA A 1 187 ? 8.101 2.950 8.379 1.00 88.44 187 ALA A N 1
ATOM 1468 C CA . ALA A 1 187 ? 8.626 1.795 7.648 1.00 88.44 187 ALA A CA 1
ATOM 1469 C C . ALA A 1 187 ? 8.299 1.849 6.145 1.00 88.44 187 ALA A C 1
ATOM 1471 O O . ALA A 1 187 ? 9.164 1.581 5.310 1.00 88.44 187 ALA A O 1
ATOM 1472 N N . LEU A 1 188 ? 7.078 2.264 5.795 1.00 88.06 188 LEU A N 1
ATOM 1473 C CA . LEU A 1 188 ? 6.634 2.416 4.406 1.00 88.06 188 LEU A CA 1
ATOM 1474 C C . LEU A 1 188 ? 7.277 3.621 3.698 1.00 88.06 188 LEU A C 1
ATOM 1476 O O . LEU A 1 188 ? 7.331 3.656 2.468 1.00 88.06 188 LEU A O 1
ATOM 1480 N N . SER A 1 189 ? 7.804 4.595 4.445 1.00 84.56 189 SER A N 1
ATOM 1481 C CA . SER A 1 189 ? 8.462 5.793 3.904 1.00 84.56 189 SER A CA 1
ATOM 1482 C C . SER A 1 189 ? 9.996 5.797 4.035 1.00 84.56 189 SER A C 1
ATOM 1484 O O . SER A 1 189 ? 10.654 6.576 3.344 1.00 84.56 189 SER A O 1
ATOM 1486 N N . ALA A 1 190 ? 10.579 4.901 4.834 1.00 79.31 190 ALA A N 1
ATOM 1487 C CA . ALA A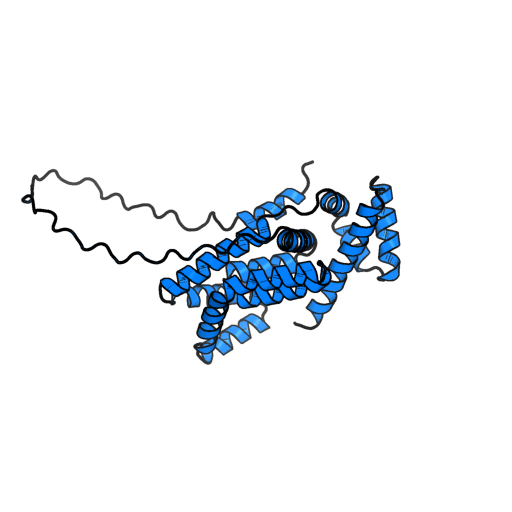 1 190 ? 11.993 4.925 5.208 1.00 79.31 190 ALA A CA 1
ATOM 1488 C C . ALA A 1 190 ? 12.949 4.685 4.033 1.00 79.31 190 ALA A C 1
ATOM 1490 O O . ALA A 1 190 ? 14.000 5.317 3.953 1.00 79.31 190 ALA A O 1
ATOM 1491 N N . ASN A 1 191 ? 12.592 3.789 3.109 1.00 79.88 191 ASN A N 1
ATOM 1492 C CA . ASN A 1 191 ? 13.490 3.378 2.033 1.00 79.88 191 ASN A CA 1
ATOM 1493 C C . ASN A 1 191 ? 13.105 4.019 0.700 1.00 79.88 191 ASN A C 1
ATOM 1495 O O . ASN A 1 191 ? 11.960 3.929 0.246 1.00 79.88 191 ASN A O 1
ATOM 1499 N N . ALA A 1 192 ? 14.083 4.657 0.056 1.00 78.56 192 ALA A N 1
ATOM 1500 C CA . ALA A 1 192 ? 13.935 5.094 -1.322 1.00 78.56 192 ALA A CA 1
ATOM 1501 C C . ALA A 1 192 ? 13.867 3.865 -2.248 1.00 78.56 192 ALA A C 1
ATOM 1503 O O . ALA A 1 192 ? 14.609 2.903 -2.030 1.00 78.56 192 ALA A O 1
ATOM 1504 N N . PRO A 1 193 ? 12.988 3.863 -3.265 1.00 82.81 193 PRO A N 1
ATOM 1505 C CA . PRO A 1 193 ? 13.035 2.839 -4.293 1.00 82.81 193 PRO A CA 1
ATOM 1506 C C . PRO A 1 193 ? 14.349 2.929 -5.072 1.00 82.81 193 PRO A C 1
ATOM 1508 O O . PRO A 1 193 ? 15.007 3.973 -5.073 1.00 82.81 193 PRO A O 1
ATOM 1511 N N . ASP A 1 194 ? 14.707 1.842 -5.757 1.00 87.50 194 ASP A N 1
ATOM 1512 C CA . ASP A 1 194 ? 15.891 1.811 -6.612 1.00 87.50 194 ASP A CA 1
ATOM 1513 C C . ASP A 1 194 ? 15.885 2.993 -7.598 1.00 87.50 194 ASP A C 1
ATOM 1515 O O . ASP A 1 194 ? 14.878 3.272 -8.259 1.00 87.50 194 ASP A O 1
ATOM 1519 N N . ALA A 1 195 ? 16.997 3.726 -7.662 1.00 87.81 195 ALA A N 1
ATOM 1520 C CA . ALA A 1 195 ? 17.068 4.979 -8.405 1.00 87.81 195 ALA A CA 1
ATOM 1521 C C . ALA A 1 195 ? 16.997 4.757 -9.923 1.00 87.81 195 ALA A C 1
ATOM 1523 O O . ALA A 1 195 ? 16.413 5.579 -10.634 1.00 87.81 195 ALA A O 1
ATOM 1524 N N . ALA A 1 196 ? 17.565 3.655 -10.422 1.00 90.81 196 ALA A N 1
ATOM 1525 C CA . ALA A 1 196 ? 17.559 3.335 -11.842 1.00 90.81 196 ALA A CA 1
ATOM 1526 C C . ALA A 1 196 ? 16.158 2.909 -12.299 1.00 90.81 196 ALA A C 1
ATOM 1528 O O . ALA A 1 196 ? 15.649 3.451 -13.281 1.00 90.81 196 ALA A O 1
ATOM 1529 N N . LEU A 1 197 ? 15.498 2.037 -11.534 1.00 90.75 197 LEU A N 1
ATOM 1530 C CA . LEU A 1 197 ? 14.109 1.642 -11.751 1.00 90.75 197 LEU A CA 1
ATOM 1531 C C . LEU A 1 197 ? 13.160 2.839 -11.622 1.00 90.75 197 LEU A C 1
ATOM 1533 O O . LEU A 1 197 ? 12.302 3.036 -12.475 1.00 90.75 197 LEU A O 1
ATOM 1537 N N . SER A 1 198 ? 13.340 3.692 -10.609 1.00 90.62 198 SER A N 1
ATOM 1538 C CA . SER A 1 198 ? 12.533 4.911 -10.442 1.00 90.62 198 SER A CA 1
ATOM 1539 C C . SER A 1 198 ? 12.681 5.857 -11.631 1.00 90.62 198 SER A C 1
ATOM 1541 O O . SER A 1 198 ? 11.694 6.422 -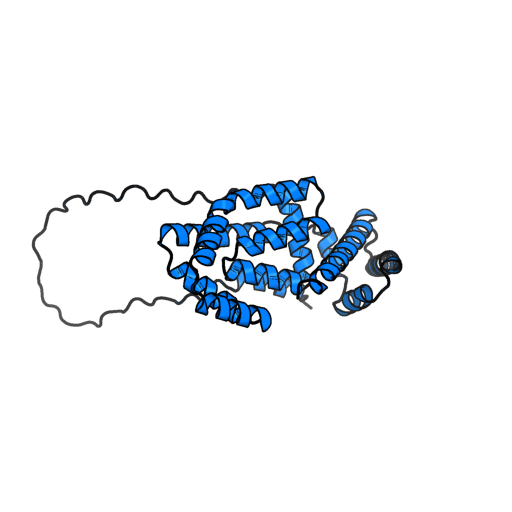12.099 1.00 90.62 198 SER A O 1
ATOM 1543 N N . LYS A 1 199 ? 13.905 6.018 -12.151 1.00 91.56 199 LYS A N 1
ATOM 1544 C CA . LYS A 1 199 ? 14.171 6.820 -13.350 1.00 91.56 199 LYS A CA 1
ATOM 1545 C C . LYS A 1 199 ? 13.520 6.208 -14.591 1.00 91.56 199 LYS A C 1
ATOM 1547 O O . LYS A 1 199 ? 12.921 6.943 -15.372 1.00 91.56 199 LYS A O 1
ATOM 1552 N N . ALA A 1 200 ? 13.623 4.891 -14.768 1.00 93.12 200 ALA A N 1
ATOM 1553 C CA . ALA A 1 200 ? 13.006 4.179 -15.882 1.00 93.12 200 ALA A CA 1
ATOM 1554 C C . ALA A 1 200 ? 11.480 4.298 -15.847 1.00 93.12 200 ALA A C 1
ATOM 1556 O O . ALA A 1 200 ? 10.873 4.721 -16.827 1.00 93.12 200 ALA A O 1
ATOM 1557 N N . MET A 1 201 ? 10.868 4.053 -14.693 1.00 93.00 201 MET A N 1
ATOM 1558 C CA . MET A 1 201 ? 9.432 4.228 -14.491 1.00 93.00 201 MET A CA 1
ATOM 1559 C C . MET A 1 201 ? 8.986 5.685 -14.673 1.00 93.00 201 MET A C 1
ATOM 1561 O O . MET A 1 201 ? 7.959 5.948 -15.290 1.00 93.00 201 MET A O 1
ATOM 1565 N N . GLY A 1 202 ? 9.792 6.649 -14.220 1.00 91.62 202 GLY A N 1
ATOM 1566 C CA . GLY A 1 202 ? 9.544 8.080 -14.419 1.00 91.62 202 GLY A CA 1
ATOM 1567 C C . GLY A 1 202 ? 9.646 8.556 -15.874 1.00 91.62 202 GLY A C 1
ATOM 1568 O O . GLY A 1 202 ? 9.279 9.696 -16.154 1.00 91.62 202 GLY A O 1
ATOM 1569 N N . SER A 1 203 ? 10.131 7.717 -16.799 1.00 93.44 203 SER A N 1
ATOM 1570 C CA . SER A 1 203 ? 10.145 8.020 -18.237 1.00 93.44 203 SER A CA 1
ATOM 1571 C C . SER A 1 203 ? 8.796 7.778 -18.925 1.00 93.44 203 SER A C 1
ATOM 1573 O O . SER A 1 203 ? 8.597 8.243 -20.047 1.00 93.44 203 SER A O 1
ATOM 1575 N N . PHE A 1 204 ? 7.867 7.069 -18.275 1.00 92.50 204 PHE A N 1
ATOM 1576 C CA . PHE A 1 204 ? 6.526 6.820 -18.799 1.00 92.50 204 PHE A CA 1
ATOM 1577 C C . PHE A 1 204 ? 5.577 7.950 -18.404 1.00 92.50 204 PHE A C 1
ATOM 1579 O O . PHE A 1 204 ? 5.474 8.318 -17.231 1.00 92.50 204 PHE A O 1
ATOM 1586 N N . SER A 1 205 ? 4.842 8.485 -19.378 1.00 90.38 205 SER A N 1
ATOM 1587 C CA . SER A 1 205 ? 3.723 9.380 -19.083 1.00 90.38 205 SER A CA 1
ATOM 1588 C C . SER A 1 205 ? 2.508 8.585 -18.575 1.00 90.38 205 SER A C 1
ATOM 1590 O O . SER A 1 205 ? 2.401 7.383 -18.839 1.00 90.38 205 SER A O 1
ATOM 1592 N N . PRO A 1 206 ? 1.537 9.230 -17.901 1.00 86.94 206 PRO A N 1
ATOM 1593 C CA . PRO A 1 206 ? 0.280 8.575 -17.540 1.00 86.94 206 PRO A CA 1
ATOM 1594 C C . PRO A 1 206 ? -0.435 7.942 -18.745 1.00 86.94 206 PRO A C 1
ATOM 1596 O O . PRO A 1 206 ? -0.968 6.842 -18.624 1.00 86.94 206 PRO A O 1
ATOM 1599 N N . GLN A 1 207 ? -0.386 8.587 -19.919 1.00 87.75 207 GLN A N 1
ATOM 1600 C CA . GLN A 1 207 ? -0.974 8.047 -21.148 1.00 87.75 207 GLN A CA 1
ATOM 1601 C C . GLN A 1 207 ? -0.232 6.806 -21.656 1.00 87.75 207 GLN A C 1
ATOM 1603 O O . GLN A 1 207 ? -0.855 5.908 -22.222 1.00 87.75 207 GLN A O 1
ATOM 1608 N N . ASP A 1 208 ? 1.089 6.734 -21.471 1.00 90.19 208 ASP A N 1
ATOM 1609 C CA . ASP A 1 208 ? 1.855 5.539 -21.834 1.00 90.19 208 ASP A CA 1
ATOM 1610 C C . ASP A 1 208 ? 1.483 4.367 -20.931 1.00 90.19 208 ASP A C 1
ATOM 1612 O O . ASP A 1 208 ? 1.261 3.264 -21.422 1.00 90.19 208 ASP A O 1
ATOM 1616 N N . LEU A 1 209 ? 1.332 4.610 -19.627 1.00 88.81 209 LEU A N 1
ATOM 1617 C CA . LEU A 1 209 ? 0.918 3.580 -18.674 1.00 88.81 209 LEU A CA 1
ATOM 1618 C C . LEU A 1 209 ? -0.507 3.085 -18.940 1.00 88.81 209 LEU A C 1
ATOM 1620 O O . LEU A 1 209 ? -0.759 1.888 -18.831 1.00 88.81 209 LEU A O 1
ATOM 1624 N N . GLU A 1 210 ? -1.431 3.972 -19.308 1.00 87.56 210 GLU A N 1
ATOM 1625 C CA . GLU A 1 210 ? -2.790 3.594 -19.713 1.00 87.56 210 GLU A CA 1
ATOM 1626 C C . GLU A 1 210 ? -2.784 2.781 -21.015 1.00 87.56 210 GLU A C 1
ATOM 1628 O O . GLU A 1 210 ? -3.471 1.765 -21.124 1.00 87.56 210 GLU A O 1
ATOM 1633 N N . ARG A 1 211 ? -1.958 3.168 -21.993 1.00 89.56 211 ARG A N 1
ATOM 1634 C CA . ARG A 1 211 ? -1.786 2.400 -23.232 1.00 89.56 211 ARG A CA 1
ATOM 1635 C C . ARG A 1 211 ? -1.247 1.004 -22.939 1.00 89.56 211 ARG A C 1
ATOM 1637 O O . ARG A 1 211 ? -1.819 0.035 -23.422 1.00 89.56 211 ARG A O 1
ATOM 1644 N N . ILE A 1 212 ? -0.191 0.907 -22.129 1.00 89.88 212 ILE A N 1
ATOM 1645 C CA . ILE A 1 212 ? 0.446 -0.360 -21.749 1.00 89.88 212 ILE A CA 1
ATOM 1646 C C . ILE A 1 212 ? -0.540 -1.275 -21.018 1.00 89.88 212 ILE A C 1
ATOM 1648 O O . ILE A 1 212 ? -0.578 -2.467 -21.305 1.00 89.88 212 ILE A O 1
ATOM 1652 N N . GLN A 1 213 ? -1.386 -0.729 -20.141 1.00 85.94 213 GLN A N 1
ATOM 1653 C CA . GLN A 1 213 ? -2.419 -1.498 -19.434 1.00 85.94 213 GLN A CA 1
ATOM 1654 C C . GLN A 1 213 ? -3.466 -2.124 -20.362 1.00 85.94 213 GLN A C 1
ATOM 1656 O O . GLN A 1 213 ? -4.044 -3.150 -20.018 1.00 85.94 213 GLN A O 1
ATOM 1661 N N . ASN A 1 214 ? -3.709 -1.522 -21.527 1.00 88.38 214 ASN A N 1
ATOM 1662 C CA . ASN A 1 214 ? -4.668 -2.019 -22.511 1.00 88.38 214 ASN A CA 1
ATOM 1663 C C . ASN A 1 214 ? -4.043 -2.987 -23.532 1.00 88.38 214 ASN A C 1
ATOM 1665 O O . ASN A 1 214 ? -4.749 -3.509 -24.398 1.00 88.38 214 ASN A O 1
ATOM 1669 N N . LEU A 1 215 ? -2.730 -3.229 -23.464 1.00 89.25 215 LEU A N 1
ATOM 1670 C CA . LEU A 1 215 ? -2.056 -4.188 -24.332 1.00 89.25 215 LEU A CA 1
ATOM 1671 C C . LEU A 1 215 ? -2.234 -5.625 -23.820 1.00 89.25 215 LEU A C 1
ATOM 1673 O O . LEU A 1 215 ? -2.304 -5.859 -22.612 1.00 89.25 215 LEU A O 1
ATOM 1677 N N . PRO A 1 216 ? -2.239 -6.625 -24.719 1.00 88.44 216 PRO A N 1
ATOM 1678 C CA . PRO A 1 216 ? -2.131 -8.013 -24.295 1.00 88.44 216 PRO A CA 1
ATOM 1679 C C . PRO A 1 216 ? -0.794 -8.227 -23.573 1.00 88.44 216 PRO A C 1
ATOM 1681 O O . PRO A 1 216 ? 0.238 -7.744 -24.036 1.00 88.44 216 PRO A O 1
ATOM 1684 N N . ILE A 1 217 ? -0.800 -9.004 -22.482 1.00 86.75 217 ILE A N 1
ATOM 1685 C CA . ILE A 1 217 ? 0.371 -9.237 -21.609 1.00 86.75 217 ILE A CA 1
ATOM 1686 C C . ILE A 1 217 ? 1.630 -9.626 -22.406 1.00 86.75 217 ILE A C 1
ATOM 1688 O O . ILE A 1 217 ? 2.731 -9.183 -22.089 1.00 86.75 217 ILE A O 1
ATOM 1692 N N . SER A 1 218 ? 1.473 -10.399 -23.484 1.00 89.75 218 SER A N 1
ATOM 1693 C CA . SER A 1 218 ? 2.571 -10.831 -24.356 1.00 89.75 218 SER A CA 1
ATOM 1694 C C . SER A 1 218 ? 3.253 -9.702 -25.139 1.00 89.75 218 SER A C 1
ATOM 1696 O O . SER A 1 218 ? 4.402 -9.862 -25.536 1.00 89.75 218 SER A O 1
ATOM 1698 N N . ALA A 1 219 ? 2.569 -8.583 -25.389 1.00 91.75 219 ALA A N 1
ATOM 1699 C CA . ALA A 1 219 ? 3.103 -7.444 -26.143 1.00 91.75 219 ALA A CA 1
ATOM 1700 C C . ALA A 1 219 ? 3.822 -6.415 -25.255 1.00 91.75 219 ALA A C 1
ATOM 1702 O O . ALA A 1 219 ? 4.576 -5.581 -25.752 1.00 91.75 219 ALA A O 1
ATOM 1703 N N . ILE A 1 220 ? 3.611 -6.478 -23.941 1.00 90.94 220 ILE A N 1
ATOM 1704 C CA . ILE A 1 220 ? 4.109 -5.480 -22.991 1.00 90.94 220 ILE A CA 1
ATOM 1705 C C . ILE A 1 220 ? 5.637 -5.443 -22.912 1.00 90.94 220 ILE A C 1
ATOM 1707 O O . ILE A 1 220 ? 6.184 -4.340 -22.953 1.00 90.94 220 ILE A O 1
ATOM 1711 N N . PRO A 1 221 ? 6.358 -6.583 -22.855 1.00 94.06 221 PRO A N 1
ATOM 1712 C CA . PRO A 1 221 ? 7.816 -6.555 -22.824 1.00 94.06 221 PRO A CA 1
ATOM 1713 C C . PRO A 1 221 ? 8.428 -5.791 -24.003 1.00 94.06 221 PRO A C 1
ATOM 1715 O O . PRO A 1 221 ? 9.356 -5.013 -23.805 1.00 94.06 221 PRO A O 1
ATOM 1718 N N . GLU A 1 222 ? 7.889 -5.970 -25.211 1.00 93.69 222 GLU A N 1
ATOM 1719 C CA . GLU A 1 222 ? 8.395 -5.303 -26.415 1.00 93.69 222 GLU A CA 1
ATOM 1720 C C . GLU A 1 222 ? 8.076 -3.805 -26.424 1.00 93.69 222 GLU A C 1
ATOM 1722 O O . GLU A 1 222 ? 8.958 -3.000 -26.723 1.00 93.69 222 GLU A O 1
ATOM 1727 N N . GLU A 1 223 ? 6.863 -3.405 -26.027 1.00 93.81 223 GLU A N 1
ATOM 1728 C CA . GLU A 1 223 ? 6.505 -1.982 -25.945 1.00 93.81 223 GLU A CA 1
ATOM 1729 C C . GLU A 1 223 ? 7.361 -1.244 -24.906 1.00 93.81 223 GLU A C 1
ATOM 1731 O O . GLU A 1 223 ? 7.893 -0.167 -25.181 1.00 93.81 223 GLU A O 1
ATOM 1736 N N . VAL A 1 224 ? 7.551 -1.843 -23.726 1.00 94.25 224 VAL A N 1
ATOM 1737 C CA . VAL A 1 224 ? 8.371 -1.272 -22.647 1.00 94.25 224 VAL A CA 1
ATOM 1738 C C . VAL A 1 224 ? 9.826 -1.142 -23.090 1.00 94.25 224 VAL A C 1
ATOM 1740 O O . VAL A 1 224 ? 10.414 -0.074 -22.928 1.00 94.25 224 VAL A O 1
ATOM 1743 N N . ARG A 1 225 ? 10.403 -2.182 -23.708 1.00 95.00 225 ARG A N 1
ATOM 1744 C CA . ARG A 1 225 ? 11.766 -2.128 -24.268 1.00 95.00 225 ARG A CA 1
ATOM 1745 C C . ARG A 1 225 ? 11.902 -1.029 -25.316 1.00 95.00 225 ARG A C 1
ATOM 1747 O O . ARG A 1 225 ? 12.846 -0.245 -25.257 1.00 95.00 225 ARG A O 1
ATOM 1754 N N . GLY A 1 226 ? 10.947 -0.944 -26.241 1.00 93.75 226 GLY A N 1
ATOM 1755 C CA . GLY A 1 226 ? 10.922 0.084 -27.276 1.00 93.75 226 GLY A CA 1
ATOM 1756 C C . GLY A 1 226 ? 10.837 1.496 -26.697 1.00 93.75 226 GLY A C 1
ATOM 1757 O O . GLY A 1 226 ? 11.522 2.398 -27.178 1.00 93.75 226 GLY A O 1
ATOM 1758 N N . HIS A 1 227 ? 10.039 1.697 -25.645 1.00 95.31 227 HIS A N 1
ATOM 1759 C CA . HIS A 1 227 ? 9.948 2.977 -24.940 1.00 95.31 227 HIS A CA 1
ATOM 1760 C C . HIS A 1 227 ? 11.254 3.355 -24.248 1.00 95.31 227 HIS A C 1
ATOM 1762 O O . HIS A 1 227 ? 11.765 4.451 -24.468 1.00 95.31 227 HIS A O 1
ATOM 1768 N N . LEU A 1 228 ? 11.830 2.437 -23.473 1.00 96.12 228 LEU A N 1
ATOM 1769 C CA . LEU A 1 228 ? 13.073 2.681 -22.743 1.00 96.12 228 LEU A CA 1
ATOM 1770 C C . LEU A 1 228 ? 14.246 2.989 -23.682 1.00 96.12 228 LEU A C 1
ATOM 1772 O O . LEU A 1 228 ? 14.996 3.928 -23.417 1.00 96.12 228 LEU A O 1
ATOM 1776 N N . ALA A 1 229 ? 14.340 2.297 -24.821 1.00 94.44 229 ALA A N 1
ATOM 1777 C CA . ALA A 1 229 ? 15.343 2.580 -25.847 1.00 94.44 229 ALA A CA 1
ATOM 1778 C C . ALA A 1 229 ? 15.197 4.000 -26.431 1.00 94.44 229 ALA A C 1
ATOM 1780 O O . ALA A 1 229 ? 16.185 4.717 -26.594 1.00 94.44 229 ALA A O 1
ATOM 1781 N N . ARG A 1 230 ? 13.960 4.466 -26.681 1.00 95.00 230 ARG A N 1
ATOM 1782 C CA . ARG A 1 230 ? 13.696 5.860 -27.106 1.00 95.00 230 ARG A CA 1
ATOM 1783 C C . ARG A 1 230 ? 14.104 6.884 -26.043 1.00 95.00 230 ARG A C 1
ATOM 1785 O O . ARG A 1 230 ? 14.408 8.024 -26.384 1.00 95.00 230 ARG A O 1
ATOM 1792 N N . CYS A 1 231 ? 14.121 6.484 -24.775 1.00 93.44 231 CYS A N 1
ATOM 1793 C CA . CYS A 1 231 ? 14.559 7.302 -23.647 1.00 93.44 231 CYS A CA 1
ATOM 1794 C C . CYS A 1 231 ? 16.051 7.134 -23.298 1.00 93.44 231 CYS A C 1
ATOM 1796 O O . CYS A 1 231 ? 16.486 7.689 -22.287 1.00 93.44 231 CYS A O 1
ATOM 1798 N N . HIS A 1 232 ? 16.833 6.406 -24.107 1.00 94.19 232 HIS A N 1
ATOM 1799 C CA . HIS A 1 232 ? 18.248 6.094 -23.855 1.00 94.19 232 HIS A CA 1
ATOM 1800 C C . HIS A 1 232 ? 18.486 5.361 -22.522 1.00 94.19 232 HIS A C 1
ATOM 1802 O O . HIS A 1 232 ? 19.437 5.645 -21.786 1.00 94.19 232 HIS A O 1
ATOM 1808 N N . ILE A 1 233 ? 17.584 4.439 -22.179 1.00 93.25 233 ILE A N 1
ATOM 1809 C CA . ILE A 1 233 ? 17.689 3.550 -21.021 1.00 93.25 233 ILE A CA 1
ATOM 1810 C C . ILE A 1 233 ? 17.941 2.139 -21.549 1.00 93.25 233 ILE A C 1
ATOM 1812 O O . ILE A 1 233 ? 17.018 1.351 -21.730 1.00 93.25 233 ILE A O 1
ATOM 1816 N N . ASP A 1 234 ? 19.217 1.840 -21.791 1.00 91.25 234 ASP A N 1
ATOM 1817 C CA . ASP A 1 234 ? 19.631 0.629 -22.514 1.00 91.25 234 ASP A CA 1
ATOM 1818 C C . ASP A 1 234 ? 20.260 -0.442 -21.607 1.00 91.25 234 ASP A C 1
ATOM 1820 O O . ASP A 1 234 ? 20.647 -1.509 -22.081 1.00 91.25 234 ASP A O 1
ATOM 1824 N N . SER A 1 235 ? 20.383 -0.178 -20.298 1.00 94.56 235 SER A N 1
ATOM 1825 C CA . SER A 1 235 ? 20.931 -1.156 -19.349 1.00 94.56 235 SER A CA 1
ATOM 1826 C C . SER A 1 235 ? 20.030 -2.399 -19.295 1.00 94.56 235 SER A C 1
ATOM 1828 O O . SER A 1 235 ? 18.873 -2.269 -18.883 1.00 94.56 235 SER A O 1
ATOM 1830 N N . PRO A 1 236 ? 20.528 -3.601 -19.658 1.00 91.19 236 PRO A N 1
ATOM 1831 C CA . PRO A 1 236 ? 19.702 -4.807 -19.722 1.00 91.19 236 PRO A CA 1
ATOM 1832 C C . PRO A 1 236 ? 19.030 -5.153 -18.391 1.00 91.19 236 PRO A C 1
ATOM 1834 O O . PRO A 1 236 ? 17.883 -5.592 -18.378 1.00 91.19 236 PRO A O 1
ATOM 1837 N N . GLU A 1 237 ? 19.725 -4.923 -17.277 1.00 92.94 237 GLU A N 1
ATOM 1838 C CA . GLU A 1 237 ? 19.203 -5.150 -15.925 1.00 92.94 237 GLU A CA 1
ATOM 1839 C C . GLU A 1 237 ? 18.011 -4.231 -15.641 1.00 92.94 237 GLU A C 1
ATOM 1841 O O . GLU A 1 237 ? 16.926 -4.705 -15.323 1.00 92.94 237 GLU A O 1
ATOM 1846 N N . VAL A 1 238 ? 18.170 -2.925 -15.877 1.00 93.38 238 VAL A N 1
ATOM 1847 C CA . VAL A 1 238 ? 17.118 -1.923 -15.631 1.00 93.38 238 VAL A CA 1
ATOM 1848 C C . VAL A 1 238 ? 15.913 -2.153 -16.537 1.00 93.38 238 VAL A C 1
ATOM 1850 O O . VAL A 1 238 ? 14.771 -2.013 -16.101 1.00 93.38 238 VAL A O 1
ATOM 1853 N N . VAL A 1 239 ? 16.147 -2.518 -17.797 1.00 93.44 239 VAL A N 1
ATOM 1854 C CA . VAL A 1 239 ? 15.083 -2.828 -18.756 1.00 93.44 239 VAL A CA 1
ATOM 1855 C C . VAL A 1 239 ? 14.280 -4.043 -18.296 1.00 93.44 239 VAL A C 1
ATOM 1857 O O . VAL A 1 239 ? 13.052 -3.973 -18.240 1.00 93.44 239 VAL A O 1
ATOM 1860 N N . ASN A 1 240 ? 14.951 -5.139 -17.934 1.00 93.69 240 ASN A N 1
ATOM 1861 C CA . ASN A 1 240 ? 14.282 -6.350 -17.463 1.00 93.69 240 ASN A CA 1
ATOM 1862 C C . ASN A 1 240 ? 13.522 -6.107 -16.155 1.00 93.69 240 ASN A C 1
ATOM 1864 O O . ASN A 1 240 ? 12.368 -6.522 -16.046 1.00 93.69 240 ASN A O 1
ATOM 1868 N N . ASP A 1 241 ? 14.119 -5.376 -15.214 1.00 92.44 241 ASP A N 1
ATOM 1869 C CA . ASP A 1 241 ? 13.474 -5.007 -13.955 1.00 92.44 241 ASP A CA 1
ATOM 1870 C C . ASP A 1 241 ? 12.243 -4.128 -14.185 1.00 92.44 241 ASP A C 1
ATOM 1872 O O . ASP A 1 241 ? 11.207 -4.345 -13.562 1.00 92.44 241 ASP A O 1
ATOM 1876 N N . THR A 1 242 ? 12.309 -3.177 -15.121 1.00 93.88 242 THR A N 1
ATOM 1877 C CA . THR A 1 242 ? 11.171 -2.309 -15.462 1.00 93.88 242 THR A CA 1
ATOM 1878 C C . THR A 1 242 ? 10.030 -3.104 -16.095 1.00 93.88 242 THR A C 1
ATOM 1880 O O . THR A 1 242 ? 8.868 -2.908 -15.737 1.00 93.88 242 THR A O 1
ATOM 1883 N N . VAL A 1 243 ? 10.346 -4.036 -17.003 1.00 93.81 243 VAL A N 1
ATOM 1884 C CA . VAL A 1 243 ? 9.353 -4.946 -17.597 1.00 93.81 243 VAL A CA 1
ATOM 1885 C C . VAL A 1 243 ? 8.695 -5.797 -16.512 1.00 93.81 243 VAL A C 1
ATOM 1887 O O . VAL A 1 243 ? 7.468 -5.833 -16.433 1.00 93.81 243 VAL A O 1
ATOM 1890 N N . ALA A 1 244 ? 9.492 -6.451 -15.663 1.00 92.50 244 ALA A N 1
ATOM 1891 C CA . ALA A 1 244 ? 8.985 -7.282 -14.575 1.00 92.50 244 ALA A CA 1
ATOM 1892 C C . ALA A 1 244 ? 8.104 -6.469 -13.618 1.00 92.50 244 ALA A C 1
ATOM 1894 O O . ALA A 1 244 ? 7.005 -6.892 -13.276 1.00 92.50 244 ALA A O 1
ATOM 1895 N N . PHE A 1 245 ? 8.539 -5.263 -13.257 1.00 92.94 245 PHE A N 1
ATOM 1896 C CA . PHE A 1 245 ? 7.806 -4.380 -12.361 1.00 92.94 245 PHE A CA 1
ATOM 1897 C C . PHE A 1 245 ? 6.460 -3.919 -12.938 1.00 92.94 245 PHE A C 1
ATOM 1899 O O . PHE A 1 245 ? 5.451 -3.939 -12.233 1.00 92.94 245 PHE A O 1
ATOM 1906 N N . LEU A 1 246 ? 6.404 -3.550 -14.223 1.00 92.00 246 LEU A N 1
ATOM 1907 C CA . LEU A 1 246 ? 5.143 -3.201 -14.887 1.00 92.00 246 LEU A CA 1
ATOM 1908 C C . LEU A 1 246 ? 4.190 -4.398 -14.963 1.00 92.00 246 LEU A C 1
ATOM 1910 O O . LEU A 1 246 ? 2.999 -4.243 -14.684 1.00 92.00 246 LEU A O 1
ATOM 1914 N N . LEU A 1 247 ? 4.711 -5.591 -15.268 1.00 91.00 247 LEU A N 1
ATOM 1915 C CA . LEU A 1 247 ? 3.949 -6.843 -15.214 1.00 91.00 247 LEU A CA 1
ATOM 1916 C C . LEU A 1 247 ? 3.375 -7.091 -13.813 1.00 91.00 247 LEU A C 1
ATOM 1918 O O . LEU A 1 247 ? 2.189 -7.402 -13.699 1.00 91.00 247 LEU A O 1
ATOM 1922 N N . SER A 1 248 ? 4.159 -6.865 -12.756 1.00 91.31 248 SER A N 1
ATOM 1923 C CA . SER A 1 248 ? 3.696 -6.952 -11.367 1.00 91.31 248 SER A CA 1
ATOM 1924 C C . SER A 1 248 ? 2.592 -5.946 -11.046 1.00 91.31 248 SER A C 1
ATOM 1926 O O . SER A 1 248 ? 1.594 -6.328 -10.437 1.00 91.31 248 SER A O 1
ATOM 1928 N N . ILE A 1 249 ? 2.713 -4.686 -11.487 1.00 88.69 249 ILE A N 1
ATOM 1929 C CA . ILE A 1 249 ? 1.657 -3.675 -11.298 1.00 88.69 249 ILE A CA 1
ATOM 1930 C C . ILE A 1 249 ? 0.343 -4.165 -11.912 1.00 88.69 249 ILE A C 1
ATOM 1932 O O . ILE A 1 249 ? -0.690 -4.141 -11.247 1.00 88.69 249 ILE A O 1
ATOM 1936 N N . MET A 1 250 ? 0.358 -4.644 -13.153 1.00 85.50 250 MET A N 1
ATOM 1937 C CA . MET A 1 250 ? -0.877 -5.076 -13.819 1.00 85.50 250 MET A CA 1
ATOM 1938 C C . MET A 1 250 ? -1.430 -6.375 -13.239 1.00 85.50 250 MET A C 1
ATOM 1940 O O . MET A 1 250 ? -2.638 -6.478 -13.036 1.00 85.50 250 MET A O 1
ATOM 1944 N N . GLY A 1 251 ? -0.561 -7.332 -12.901 1.00 82.31 251 GLY A N 1
ATOM 1945 C CA . GLY A 1 251 ? -0.957 -8.541 -12.179 1.00 82.31 251 GLY A CA 1
ATOM 1946 C C . GLY A 1 251 ? -1.666 -8.200 -10.868 1.00 82.31 251 GLY A C 1
ATOM 1947 O O . GLY A 1 251 ? -2.722 -8.755 -10.575 1.00 82.31 251 GLY A O 1
ATOM 1948 N N . SER A 1 252 ? -1.162 -7.196 -10.147 1.00 80.75 252 SER A N 1
ATOM 1949 C CA . SER A 1 252 ? -1.756 -6.729 -8.894 1.00 80.75 252 SER A CA 1
ATOM 1950 C C . SER A 1 252 ? -3.136 -6.062 -9.068 1.00 80.75 252 SER A C 1
ATOM 1952 O O . SER A 1 252 ? -3.935 -6.039 -8.130 1.00 80.75 252 SER A O 1
ATOM 1954 N N . LYS A 1 253 ? -3.469 -5.549 -10.263 1.00 73.56 253 LYS A N 1
ATOM 1955 C CA . LYS A 1 253 ? -4.784 -4.945 -10.548 1.00 73.56 253 LYS A CA 1
ATOM 1956 C C . LYS A 1 253 ? -5.883 -5.983 -10.771 1.00 73.56 253 LYS A C 1
ATOM 1958 O O . LYS A 1 253 ? -7.022 -5.734 -10.387 1.00 73.56 253 LYS A O 1
ATOM 1963 N N . HIS A 1 254 ? -5.558 -7.140 -11.348 1.00 57.91 254 HIS A N 1
ATOM 1964 C CA . HIS A 1 254 ? -6.545 -8.176 -11.671 1.00 57.91 254 HIS A CA 1
ATOM 1965 C C . HIS A 1 254 ? -7.148 -8.881 -10.441 1.00 57.91 254 HIS A C 1
ATOM 1967 O O . HIS A 1 254 ? -8.231 -9.456 -10.554 1.00 57.91 254 HIS A O 1
ATOM 1973 N N . THR A 1 255 ? -6.521 -8.804 -9.260 1.00 51.03 255 THR A N 1
ATOM 1974 C CA . THR A 1 255 ? -7.130 -9.305 -8.012 1.00 51.03 255 THR A CA 1
ATOM 1975 C C . THR A 1 255 ? -8.066 -8.305 -7.343 1.00 51.03 255 THR A C 1
ATOM 1977 O O . THR A 1 255 ? -9.028 -8.720 -6.702 1.00 51.03 255 THR A O 1
ATOM 1980 N N . ASN A 1 256 ? -7.884 -7.000 -7.569 1.00 43.84 256 ASN A N 1
ATOM 1981 C CA . ASN A 1 256 ? -8.778 -5.974 -7.019 1.00 43.84 256 ASN A CA 1
ATOM 1982 C C . ASN A 1 256 ? -10.202 -6.035 -7.601 1.00 43.84 256 ASN A C 1
ATOM 1984 O O . ASN A 1 256 ? -11.136 -5.568 -6.959 1.00 43.84 256 ASN A O 1
ATOM 1988 N N . SER A 1 257 ? -10.391 -6.606 -8.796 1.00 33.75 257 SER A N 1
ATOM 1989 C CA . SER A 1 257 ? -11.705 -6.712 -9.452 1.00 33.75 257 SER A CA 1
ATOM 1990 C C . SER A 1 257 ? -12.575 -7.877 -8.967 1.00 33.75 257 SER A C 1
ATOM 1992 O O . SER A 1 257 ? -13.723 -7.973 -9.385 1.00 33.75 257 SER A O 1
ATOM 1994 N N . TYR A 1 258 ? -12.057 -8.756 -8.102 1.00 29.98 258 TYR A N 1
ATOM 1995 C CA . TYR A 1 258 ? -12.814 -9.876 -7.517 1.00 29.98 258 TYR A CA 1
ATOM 1996 C C . TYR A 1 258 ? -13.158 -9.678 -6.030 1.00 29.98 258 TYR A C 1
ATOM 1998 O O . TYR A 1 258 ? -13.717 -10.580 -5.412 1.00 29.98 258 TYR A O 1
ATOM 2006 N N . GLY A 1 259 ? -12.830 -8.514 -5.459 1.00 34.75 259 GLY A N 1
ATOM 2007 C CA . GLY A 1 259 ? -13.078 -8.181 -4.051 1.00 34.75 259 GLY A CA 1
ATOM 2008 C C . GLY A 1 259 ? -13.917 -6.921 -3.827 1.00 34.75 259 GLY A C 1
ATOM 2009 O O . GLY A 1 259 ? -13.852 -6.371 -2.729 1.00 34.75 259 GLY A O 1
ATOM 2010 N N . ALA A 1 260 ? -14.642 -6.453 -4.850 1.00 31.61 260 ALA A N 1
ATOM 2011 C CA . ALA A 1 260 ? -15.646 -5.392 -4.739 1.00 31.61 260 ALA A CA 1
ATOM 2012 C C . ALA A 1 260 ? -17.052 -5.995 -4.636 1.00 31.61 260 ALA A C 1
ATOM 2014 O O . ALA A 1 260 ? -17.327 -6.951 -5.399 1.00 31.61 260 ALA A O 1
#

Sequence (260 aa):
MVPIVFLIVVSILKSDAAIGEYRPYEPAESGNYGYQPPRQELAAYPTPPAYLEPTSPPPPSPSAGACLSRIRLAASFDASISSQINRFIDSMRIDRLRAFVCERTAYFCDDAQQREVGEMFKHFDRSVEIIEQVRGQLTSTEKDQLNMMENLNDTLAEQAFFIYKFHQLNPVDLAILTSAKASLTTALSANAPDAALSKAMGSFSPQDLERIQNLPISAIPEEVRGHLARCHIDSPEVVNDTVAFLLSIMGSKHTNSYGA

Secondary structure (DSSP, 8-state):
---THHHHHHHTTGGGG-S------PPPP---------------PPPPP------PPPPPPHHHHHHHHHHHHHHHH-HHHHHHHHHHHHTT-HHHHHHHHHHHHHHHS-HHHHHHHHHHHHTTHHHHHHHHHHHHT--HHHHHHHHHHHHTT-HHHHHHHHHHHHHTS-HHHHHHHHHHHHHHHHHHHHSPPPHHHHHHHTTS-HHHHHHHHTS-GGGHHHHHHHHHHHTT---HHHHHHHHHHHHHHHHHHHHHTT--

Radius of gyration: 24.51 Å; Cα contacts (8 Å, |Δi|>4): 177; chains: 1; bounding box: 47×59×81 Å

Solvent-accessible surface area (backbone atoms only — not comparable to full-atom values): 15452 Å² total; per-residue (Å²): 135,86,68,72,74,63,60,62,65,44,67,79,62,62,78,78,80,79,73,78,86,79,72,78,83,78,79,78,92,73,80,98,71,96,77,84,80,81,89,72,81,81,73,80,73,80,75,74,77,82,72,78,70,80,77,75,74,77,79,65,53,74,57,25,29,53,34,37,10,45,52,46,53,46,25,76,78,32,68,68,55,38,50,53,52,50,53,22,48,77,27,57,34,55,56,57,39,49,54,53,52,61,57,47,27,74,53,71,34,54,77,67,33,38,48,45,45,53,56,57,54,55,77,43,46,68,49,33,53,54,52,53,50,54,63,70,67,51,50,72,68,56,49,54,49,49,52,50,26,60,76,67,66,37,61,66,60,48,29,51,51,44,44,56,55,46,72,70,45,59,74,67,62,38,48,49,39,52,49,48,35,55,52,49,55,43,51,55,61,69,40,78,48,60,66,64,47,49,52,58,59,67,71,52,50,74,68,51,53,54,52,54,70,73,44,60,78,87,54,41,56,59,53,50,50,55,51,32,49,76,68,73,47,75,52,67,67,50,45,52,50,46,41,52,49,52,52,25,54,54,58,60,51,66,58,60,76,77,75,117

Mean predicted aligned error: 12.6 Å